Protein AF-X1HI13-F1 (afdb_monomer_lite)

pLDDT: mean 88.02, std 16.61, range [38.31, 98.94]

Radius of gyration: 28.03 Å; chains: 1; bounding box: 75×36×67 Å

Organism: NCBI:txid412755

Structure (mmCIF, N/CA/C/O backbone):
data_AF-X1HI13-F1
#
_entry.id   AF-X1HI13-F1
#
loop_
_atom_site.group_PDB
_atom_site.id
_atom_site.type_symbol
_atom_site.label_atom_id
_atom_site.label_alt_id
_atom_site.label_comp_id
_atom_site.label_asym_id
_atom_site.label_entity_id
_atom_site.label_seq_id
_atom_site.pdbx_PDB_ins_code
_atom_site.Cartn_x
_atom_site.Cartn_y
_atom_site.Cartn_z
_atom_site.occupancy
_atom_site.B_iso_or_equiv
_atom_site.auth_seq_id
_atom_site.auth_comp_id
_atom_site.auth_asym_id
_atom_site.auth_atom_id
_atom_site.pdbx_PDB_model_num
ATOM 1 N N . PRO A 1 1 ? -8.734 -4.765 -8.705 1.00 85.12 1 PRO A N 1
ATOM 2 C CA . PRO A 1 1 ? -9.465 -5.533 -7.658 1.00 85.12 1 PRO A CA 1
ATOM 3 C C . PRO A 1 1 ? -10.961 -5.682 -8.003 1.00 85.12 1 PRO A C 1
ATOM 5 O O . PRO A 1 1 ? -11.494 -4.803 -8.668 1.00 85.12 1 PRO A O 1
ATOM 8 N N . ALA A 1 2 ? -11.635 -6.763 -7.586 1.00 86.00 2 ALA A N 1
ATOM 9 C CA . ALA A 1 2 ? -13.081 -6.952 -7.816 1.00 86.00 2 ALA A CA 1
ATOM 10 C C . ALA A 1 2 ? -13.937 -6.340 -6.686 1.00 86.00 2 ALA A C 1
ATOM 12 O O . ALA A 1 2 ? -13.398 -6.038 -5.625 1.00 86.00 2 ALA A O 1
ATOM 13 N N . ASN A 1 3 ? -15.257 -6.212 -6.894 1.00 89.12 3 ASN A N 1
ATOM 14 C CA . ASN A 1 3 ? -16.278 -5.763 -5.921 1.00 89.12 3 ASN A CA 1
ATOM 15 C C . ASN A 1 3 ? -15.932 -4.457 -5.175 1.00 89.12 3 ASN A C 1
ATOM 17 O O . ASN A 1 3 ? -16.054 -4.399 -3.952 1.00 89.12 3 ASN A O 1
ATOM 21 N N . ILE A 1 4 ? -15.422 -3.454 -5.890 1.00 93.06 4 ILE A N 1
ATOM 22 C CA . ILE A 1 4 ? -15.113 -2.136 -5.320 1.00 93.06 4 ILE A CA 1
ATOM 23 C C . ILE A 1 4 ? -16.420 -1.480 -4.860 1.00 93.06 4 ILE A C 1
ATOM 25 O O . ILE A 1 4 ? -17.401 -1.478 -5.605 1.00 93.06 4 ILE A O 1
ATOM 29 N N . ALA A 1 5 ? -16.433 -0.965 -3.635 1.00 92.19 5 ALA A N 1
ATOM 30 C CA . ALA A 1 5 ? -17.549 -0.232 -3.058 1.00 92.19 5 ALA A CA 1
ATOM 31 C C . ALA A 1 5 ? -17.115 1.170 -2.616 1.00 92.19 5 ALA A C 1
ATOM 33 O O . ALA A 1 5 ? -15.944 1.416 -2.332 1.00 92.19 5 ALA A O 1
ATOM 34 N N . SER A 1 6 ? -18.085 2.083 -2.529 1.00 94.88 6 SER A N 1
ATOM 35 C CA . SER A 1 6 ? -17.865 3.430 -1.995 1.00 94.88 6 SER A CA 1
ATOM 36 C C . SER A 1 6 ? -17.261 3.356 -0.587 1.00 94.88 6 SER A C 1
ATOM 38 O O . SER A 1 6 ? -17.765 2.629 0.271 1.00 94.88 6 SER A O 1
ATOM 40 N N . GLY A 1 7 ? -16.184 4.102 -0.362 1.00 94.44 7 GLY A N 1
ATOM 41 C CA . GLY A 1 7 ? -15.399 4.111 0.867 1.00 94.44 7 GLY A CA 1
ATOM 42 C C . GLY A 1 7 ? -14.197 3.165 0.871 1.00 94.44 7 GLY A C 1
ATOM 43 O O . GLY A 1 7 ? -13.317 3.363 1.703 1.00 94.44 7 GLY A O 1
ATOM 44 N N . ASP A 1 8 ? -14.093 2.191 -0.039 1.00 95.56 8 ASP A N 1
ATOM 45 C CA . ASP A 1 8 ? -12.929 1.296 -0.106 1.00 95.56 8 ASP A CA 1
ATOM 46 C C . ASP A 1 8 ? -11.642 2.074 -0.433 1.00 95.56 8 ASP A C 1
ATOM 48 O O . ASP A 1 8 ? -11.644 2.994 -1.250 1.00 95.56 8 ASP A O 1
ATOM 52 N N . LEU A 1 9 ? -10.511 1.677 0.152 1.00 97.94 9 LEU A N 1
ATOM 53 C CA . LEU A 1 9 ? -9.202 2.198 -0.239 1.00 97.94 9 LEU A CA 1
ATOM 54 C C . LEU A 1 9 ? -8.670 1.375 -1.404 1.00 97.94 9 LEU A C 1
ATOM 56 O O . LEU A 1 9 ? -8.407 0.179 -1.268 1.00 97.94 9 LEU A O 1
ATOM 60 N N . LEU A 1 10 ? -8.456 2.022 -2.541 1.00 98.25 10 LEU A N 1
ATOM 61 C CA . LEU A 1 10 ? -7.715 1.463 -3.660 1.00 98.25 10 LEU A CA 1
ATOM 62 C C . LEU A 1 10 ? -6.271 1.931 -3.576 1.00 98.25 10 LEU A C 1
ATOM 64 O O . LEU A 1 10 ? -6.011 3.121 -3.417 1.00 98.25 10 LEU A O 1
ATOM 68 N N . LEU A 1 11 ? -5.339 0.996 -3.704 1.00 98.25 11 LEU A N 1
ATOM 69 C CA . LEU A 1 11 ? -3.907 1.266 -3.664 1.00 98.25 11 LEU A CA 1
ATOM 70 C C . LEU A 1 11 ? -3.251 0.583 -4.857 1.00 98.25 11 LEU A C 1
ATOM 72 O O . LEU A 1 11 ? -3.555 -0.576 -5.143 1.00 98.25 11 LEU A O 1
ATOM 76 N N . VAL A 1 12 ? -2.380 1.293 -5.564 1.00 98.62 12 VAL A N 1
ATOM 77 C CA . VAL A 1 12 ? -1.630 0.759 -6.703 1.00 98.62 12 VAL A CA 1
ATOM 78 C C . VAL A 1 12 ? -0.156 1.045 -6.502 1.00 98.62 12 VAL A C 1
ATOM 80 O O . VAL A 1 12 ? 0.232 2.181 -6.240 1.00 98.62 12 VAL A O 1
ATOM 83 N N . PHE A 1 13 ? 0.642 0.001 -6.668 1.00 98.75 13 PHE A N 1
ATOM 84 C CA . PHE A 1 13 ? 2.092 0.053 -6.753 1.00 98.75 13 PHE A CA 1
ATOM 85 C C . PHE A 1 13 ? 2.472 -0.148 -8.210 1.00 98.75 13 PHE A C 1
ATOM 87 O O . PHE A 1 13 ? 1.976 -1.083 -8.840 1.00 98.75 13 PHE A O 1
ATOM 94 N N . PHE A 1 14 ? 3.284 0.750 -8.758 1.00 98.69 14 PHE A N 1
ATOM 95 C CA . PHE A 1 14 ? 3.559 0.794 -10.189 1.00 98.69 14 PHE A CA 1
ATOM 96 C C . PHE A 1 14 ? 5.046 1.023 -10.429 1.00 98.69 14 PHE A C 1
ATOM 98 O O . PHE A 1 14 ? 5.610 2.000 -9.933 1.00 98.69 14 PHE A O 1
ATOM 105 N N . SER A 1 15 ? 5.650 0.125 -11.201 1.00 98.44 15 SER A N 1
ATOM 106 C CA . SER A 1 15 ? 7.037 0.192 -11.645 1.00 98.44 15 SER A CA 1
ATOM 107 C C . SER A 1 15 ? 7.101 0.428 -13.152 1.00 98.44 15 SER A C 1
ATOM 109 O O . SER A 1 15 ? 6.263 -0.075 -13.907 1.00 98.44 15 SER A O 1
ATOM 111 N N . SER A 1 16 ? 8.100 1.189 -13.585 1.00 97.94 16 SER A N 1
ATOM 112 C CA . SER A 1 16 ? 8.497 1.371 -14.978 1.00 97.94 16 SER A CA 1
ATOM 113 C C . SER A 1 16 ? 9.974 1.031 -15.106 1.00 97.94 16 SER A C 1
ATOM 115 O O . SER A 1 16 ? 10.774 1.526 -14.318 1.00 97.94 16 SER A O 1
ATOM 117 N N . ASP A 1 17 ? 10.315 0.232 -16.109 1.00 96.25 17 ASP A N 1
ATOM 118 C CA . ASP A 1 17 ? 11.695 0.002 -16.546 1.00 96.25 17 ASP A CA 1
ATOM 119 C C . ASP A 1 17 ? 12.251 1.337 -17.069 1.00 96.25 17 ASP A C 1
ATOM 121 O O . ASP A 1 17 ? 11.705 1.931 -17.985 1.00 96.25 17 ASP A O 1
ATOM 125 N N . GLY A 1 18 ? 13.228 1.917 -16.392 1.00 95.94 18 GLY A N 1
ATOM 126 C CA . GLY A 1 18 ? 13.779 3.233 -16.704 1.00 95.94 18 GLY A CA 1
ATOM 127 C C . GLY A 1 18 ? 13.115 4.443 -16.034 1.00 95.94 18 GLY A C 1
ATOM 128 O O . GLY A 1 18 ? 12.118 4.352 -15.319 1.00 95.94 18 GLY A O 1
ATOM 129 N N . ALA A 1 19 ? 13.707 5.621 -16.272 1.00 96.31 19 ALA A N 1
ATOM 130 C CA . ALA A 1 19 ? 13.356 6.898 -15.633 1.00 96.31 19 ALA A CA 1
ATOM 131 C C . ALA A 1 19 ? 12.121 7.576 -16.261 1.00 96.31 19 ALA A C 1
ATOM 133 O O . ALA A 1 19 ? 12.186 8.682 -16.809 1.00 96.31 19 ALA A O 1
ATOM 134 N N . SER A 1 20 ? 10.981 6.888 -16.210 1.00 96.06 20 SER A N 1
ATOM 135 C CA . SER A 1 20 ? 9.691 7.426 -16.647 1.00 96.06 20 SER A CA 1
ATOM 136 C C . SER A 1 20 ? 9.038 8.276 -15.559 1.00 96.06 20 SER A C 1
ATOM 138 O O . SER A 1 20 ? 8.977 7.871 -14.401 1.00 96.06 20 SER A O 1
ATOM 140 N N . THR A 1 21 ? 8.403 9.388 -15.941 1.00 97.69 21 THR A N 1
ATOM 141 C CA . THR A 1 21 ? 7.352 10.004 -15.118 1.00 97.69 21 THR A CA 1
ATOM 142 C C . THR A 1 21 ? 6.066 9.195 -15.266 1.00 97.69 21 THR A C 1
ATOM 144 O O . THR A 1 21 ? 5.561 9.063 -16.382 1.00 97.69 21 THR A O 1
ATOM 147 N N . ILE A 1 22 ? 5.518 8.683 -14.161 1.00 98.50 22 ILE A N 1
ATOM 148 C CA . ILE A 1 22 ? 4.271 7.911 -14.127 1.00 98.50 22 ILE A CA 1
ATOM 149 C C . ILE A 1 22 ? 3.132 8.852 -13.722 1.00 98.50 22 ILE A C 1
ATOM 151 O O . ILE A 1 22 ? 3.173 9.509 -12.688 1.00 98.50 22 ILE A O 1
ATOM 155 N N . THR A 1 23 ? 2.096 8.948 -14.552 1.00 98.44 23 THR A N 1
ATOM 156 C CA . THR A 1 23 ? 0.949 9.835 -14.314 1.00 98.44 23 THR A CA 1
ATOM 157 C C . THR A 1 23 ? -0.336 9.024 -14.228 1.00 98.44 23 THR A C 1
ATOM 159 O O . THR A 1 23 ? -0.741 8.368 -15.191 1.00 98.44 23 THR A O 1
ATOM 162 N N . PHE A 1 24 ? -0.976 9.080 -13.061 1.00 98.38 24 PHE A N 1
ATOM 163 C CA . PHE A 1 24 ? -2.285 8.483 -12.805 1.00 98.38 24 PHE A CA 1
ATOM 164 C C . PHE A 1 24 ? -3.419 9.443 -13.200 1.00 98.38 24 PHE A C 1
ATOM 166 O O . PHE A 1 24 ? -3.212 10.659 -13.233 1.00 98.38 24 PHE A O 1
ATOM 173 N N . PRO A 1 25 ? -4.621 8.921 -13.503 1.00 97.38 25 PRO A N 1
ATOM 174 C CA . PRO A 1 25 ? -5.759 9.757 -13.858 1.00 97.38 25 PRO A CA 1
ATOM 175 C C . PRO A 1 25 ? -6.274 10.550 -12.649 1.00 97.38 25 PRO A C 1
ATOM 177 O O . PRO A 1 25 ? -5.960 10.246 -11.496 1.00 97.38 25 PRO A O 1
ATOM 180 N N . GLU A 1 26 ? -7.112 11.552 -12.916 1.00 95.69 26 GLU A N 1
ATOM 181 C CA . GLU A 1 26 ? -7.757 12.361 -11.877 1.00 95.69 26 GLU A CA 1
ATOM 182 C C . GLU A 1 26 ? -8.486 11.492 -10.830 1.00 95.69 26 GLU A C 1
ATOM 184 O O . GLU A 1 26 ? -9.024 10.420 -11.127 1.00 95.69 26 GLU A O 1
ATOM 189 N N . GLY A 1 27 ? -8.473 11.953 -9.576 1.00 95.19 27 GLY A N 1
ATOM 190 C CA . GLY A 1 27 ? -9.036 11.239 -8.425 1.00 95.19 27 GLY A CA 1
ATOM 191 C C . GLY A 1 27 ? -8.061 10.287 -7.727 1.00 95.19 27 GLY A C 1
ATOM 192 O O . GLY A 1 27 ? -8.371 9.794 -6.646 1.00 95.19 27 GLY A O 1
ATOM 193 N N . TRP A 1 28 ? -6.876 10.051 -8.295 1.00 98.19 28 TRP A N 1
ATOM 194 C CA . TRP A 1 28 ? -5.783 9.353 -7.618 1.00 98.19 28 TRP A CA 1
ATOM 195 C C . TRP A 1 28 ? -4.811 10.343 -6.984 1.00 98.19 28 TRP A C 1
ATOM 197 O O . TRP A 1 28 ? -4.461 11.363 -7.573 1.00 98.19 28 TRP A O 1
ATOM 207 N N . THR A 1 29 ? -4.344 10.016 -5.784 1.00 98.69 29 THR A N 1
ATOM 208 C CA . THR A 1 29 ? -3.342 10.789 -5.048 1.00 98.69 29 THR A CA 1
ATOM 209 C C . THR A 1 29 ? -2.029 10.021 -5.014 1.00 98.69 29 THR A C 1
ATOM 211 O O . THR A 1 29 ? -1.994 8.859 -4.608 1.00 98.69 29 THR A O 1
ATOM 214 N N . GLN A 1 30 ? -0.945 10.670 -5.433 1.00 98.69 30 GLN A N 1
ATOM 215 C CA . GLN A 1 30 ? 0.404 10.114 -5.352 1.00 98.69 30 GLN A CA 1
ATOM 216 C C . GLN A 1 30 ? 0.894 10.107 -3.901 1.00 98.69 30 GLN A C 1
ATOM 218 O O . GLN A 1 30 ? 0.851 11.138 -3.231 1.00 98.69 30 GLN A O 1
ATOM 223 N N . LEU A 1 31 ? 1.391 8.960 -3.440 1.00 98.75 31 LEU A N 1
ATOM 224 C CA . LEU A 1 31 ? 2.116 8.841 -2.173 1.00 98.75 31 LEU A CA 1
ATOM 225 C C . LEU A 1 31 ? 3.596 9.151 -2.400 1.00 98.75 31 LEU A C 1
ATOM 227 O O . LEU A 1 31 ? 4.154 10.038 -1.764 1.00 98.75 31 LEU A O 1
ATOM 231 N N . PHE A 1 32 ? 4.215 8.460 -3.358 1.00 98.75 32 PHE A N 1
ATOM 232 C CA . PHE A 1 32 ? 5.572 8.738 -3.819 1.00 98.75 32 PHE A CA 1
ATOM 233 C C . PHE A 1 32 ? 5.767 8.272 -5.258 1.00 98.75 32 PHE A C 1
ATOM 235 O O . PHE A 1 32 ? 5.010 7.452 -5.774 1.00 98.75 32 PHE A O 1
ATOM 242 N N . GLN A 1 33 ? 6.829 8.787 -5.8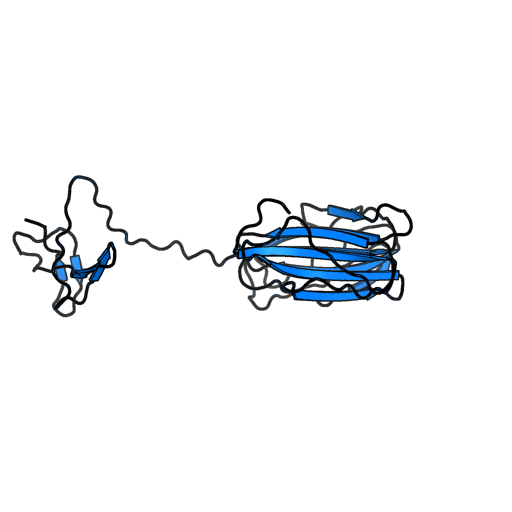63 1.00 98.62 33 GLN A N 1
ATOM 243 C CA . GLN A 1 33 ? 7.447 8.259 -7.067 1.00 98.62 33 GLN A CA 1
ATOM 244 C C . GLN A 1 33 ? 8.946 8.519 -6.934 1.00 98.62 33 GLN A C 1
ATOM 246 O O . GLN A 1 33 ? 9.352 9.616 -6.543 1.00 98.62 33 GLN A O 1
ATOM 251 N N . THR A 1 34 ? 9.772 7.517 -7.191 1.00 98.75 34 THR A N 1
ATOM 252 C CA . THR A 1 34 ? 11.222 7.609 -7.025 1.00 98.75 34 THR A CA 1
ATOM 253 C C . THR A 1 34 ? 11.912 6.839 -8.133 1.00 98.75 34 THR A C 1
ATOM 255 O O . THR A 1 34 ? 11.512 5.731 -8.479 1.00 98.75 34 THR A O 1
ATOM 258 N N . GLU A 1 35 ? 12.938 7.465 -8.691 1.00 98.56 35 GLU A N 1
ATOM 259 C CA . GLU A 1 35 ? 13.790 6.912 -9.735 1.00 98.56 35 GLU A CA 1
ATOM 260 C C . GLU A 1 35 ? 15.061 6.359 -9.085 1.00 98.56 35 GLU A C 1
ATOM 262 O O . GLU A 1 35 ? 15.657 7.009 -8.221 1.00 98.56 35 GLU A O 1
ATOM 267 N N . ASN A 1 36 ? 15.512 5.189 -9.527 1.00 98.38 36 ASN A N 1
ATOM 268 C CA . ASN A 1 36 ? 16.862 4.707 -9.271 1.00 98.38 36 ASN A CA 1
ATOM 269 C C . ASN A 1 36 ? 17.688 4.852 -10.553 1.00 98.38 36 ASN A C 1
ATOM 271 O O . ASN A 1 36 ? 17.748 3.961 -11.404 1.00 98.38 36 ASN A O 1
ATOM 275 N N . GLY A 1 37 ? 18.292 6.031 -10.708 1.00 97.19 37 GLY A N 1
ATOM 276 C CA . GLY A 1 37 ? 19.042 6.385 -11.908 1.00 97.19 37 GLY A CA 1
ATOM 277 C C . GLY A 1 37 ? 18.163 6.331 -13.157 1.00 97.19 37 GLY A C 1
ATOM 278 O O . GLY A 1 37 ? 17.080 6.899 -13.177 1.00 97.19 37 GLY A O 1
ATOM 279 N N . THR A 1 38 ? 18.644 5.654 -14.199 1.00 96.44 38 THR A N 1
ATOM 280 C CA . THR A 1 38 ? 17.911 5.454 -15.459 1.00 96.44 38 THR A CA 1
ATOM 281 C C . THR A 1 38 ? 17.372 4.034 -15.609 1.00 96.44 38 THR A C 1
ATOM 283 O O . THR A 1 38 ? 17.069 3.652 -16.731 1.00 96.44 38 THR A O 1
ATOM 286 N N . TYR A 1 39 ? 17.336 3.253 -14.525 1.00 96.88 39 TYR A N 1
ATOM 287 C CA . TYR A 1 39 ? 17.077 1.807 -14.558 1.00 96.88 39 TYR A CA 1
ATOM 288 C C . TYR A 1 39 ? 15.650 1.456 -14.159 1.00 96.88 39 TYR A C 1
ATOM 290 O O . TYR A 1 39 ? 15.033 0.601 -14.766 1.00 96.88 39 TYR A O 1
ATOM 298 N N . VAL A 1 40 ? 15.090 2.134 -13.156 1.00 97.94 40 VAL A N 1
ATOM 299 C CA . VAL A 1 40 ? 13.719 1.861 -12.713 1.00 97.94 40 VAL A CA 1
ATOM 300 C C . VAL A 1 40 ? 13.106 3.084 -12.039 1.00 97.94 40 VAL A C 1
ATOM 302 O O . VAL A 1 40 ? 13.769 3.771 -11.256 1.00 97.94 40 VAL A O 1
ATOM 305 N N . THR A 1 41 ? 11.826 3.330 -12.305 1.00 98.69 41 THR A N 1
ATOM 306 C CA . THR A 1 41 ? 10.973 4.222 -11.512 1.00 98.69 41 THR A CA 1
ATOM 307 C C . THR A 1 41 ? 9.926 3.396 -10.786 1.00 98.69 41 THR A C 1
ATOM 309 O O . THR A 1 41 ? 9.183 2.656 -11.423 1.00 98.69 41 THR A O 1
ATOM 312 N N . PHE A 1 42 ? 9.778 3.592 -9.477 1.00 98.81 42 PHE A N 1
ATOM 313 C CA . PHE A 1 42 ? 8.711 2.978 -8.688 1.00 98.81 42 PHE A CA 1
ATOM 314 C C . PHE A 1 42 ? 7.902 4.031 -7.937 1.00 98.81 42 PHE A C 1
ATOM 316 O O . PHE A 1 42 ? 8.439 5.038 -7.470 1.00 98.81 42 PHE A O 1
ATOM 323 N N . GLY A 1 43 ? 6.604 3.795 -7.787 1.00 98.75 43 GLY A N 1
ATOM 324 C CA . GLY A 1 43 ? 5.737 4.671 -7.016 1.00 98.75 43 GLY A CA 1
ATOM 325 C C . GLY A 1 43 ? 4.483 3.987 -6.499 1.00 98.75 43 GLY A C 1
ATOM 326 O O . GLY A 1 43 ? 4.155 2.854 -6.864 1.00 98.75 43 GLY A O 1
ATOM 327 N N . ALA A 1 44 ? 3.763 4.724 -5.658 1.00 98.81 44 ALA A N 1
ATOM 328 C CA . ALA A 1 44 ? 2.482 4.307 -5.115 1.00 98.81 44 ALA A CA 1
ATOM 329 C C . ALA A 1 44 ? 1.444 5.424 -5.213 1.00 98.81 44 ALA A C 1
ATOM 331 O O . ALA A 1 44 ? 1.730 6.592 -4.938 1.00 98.81 44 ALA A O 1
ATOM 332 N N . TRP A 1 45 ? 0.215 5.040 -5.547 1.00 98.81 45 TRP A N 1
ATOM 333 C CA . TRP A 1 45 ? -0.938 5.930 -5.641 1.00 98.81 45 TRP A CA 1
ATOM 334 C C . TRP A 1 45 ? -2.134 5.306 -4.943 1.00 98.81 45 TRP A C 1
ATOM 336 O O . TRP A 1 45 ? -2.333 4.092 -5.011 1.00 98.81 45 TRP A O 1
ATOM 346 N N . TYR A 1 46 ? -2.960 6.139 -4.317 1.00 98.75 46 TYR A N 1
ATOM 347 C CA . TYR A 1 46 ? -4.205 5.698 -3.704 1.00 98.75 46 TYR A CA 1
ATOM 348 C C . TYR A 1 46 ? -5.414 6.493 -4.190 1.00 98.75 46 TYR A C 1
ATOM 350 O O . TYR A 1 46 ? -5.298 7.638 -4.630 1.00 98.75 46 TYR A O 1
ATOM 358 N N . ARG A 1 47 ? -6.588 5.879 -4.067 1.00 97.88 47 ARG A N 1
ATOM 359 C CA . ARG A 1 47 ? -7.895 6.510 -4.247 1.00 97.88 47 ARG A CA 1
ATOM 360 C C . ARG A 1 47 ? -8.847 5.971 -3.189 1.00 97.88 47 ARG A C 1
ATOM 362 O O . ARG A 1 47 ? -8.869 4.770 -2.937 1.00 97.88 47 ARG A O 1
ATOM 369 N N . ILE A 1 48 ? -9.636 6.855 -2.590 1.00 97.62 48 ILE A N 1
ATOM 370 C CA . ILE A 1 48 ? -10.802 6.453 -1.800 1.00 97.62 48 ILE A CA 1
ATOM 371 C C . ILE A 1 48 ? -11.952 6.311 -2.786 1.00 97.62 48 ILE A C 1
ATOM 373 O O . ILE A 1 48 ? -12.281 7.274 -3.479 1.00 97.62 48 ILE A O 1
ATOM 377 N N . ALA A 1 49 ? -12.500 5.106 -2.885 1.00 95.62 49 ALA A N 1
ATOM 378 C CA . ALA A 1 49 ? -13.524 4.787 -3.856 1.00 95.62 49 ALA A CA 1
ATOM 379 C C . ALA A 1 49 ? -14.807 5.584 -3.586 1.00 95.62 49 ALA A C 1
ATOM 381 O O . ALA A 1 49 ? -15.250 5.683 -2.441 1.00 95.62 49 ALA A O 1
ATOM 382 N N . ASP A 1 50 ? -15.427 6.135 -4.622 1.00 93.44 50 ASP A N 1
ATOM 383 C CA . ASP A 1 50 ? -16.720 6.821 -4.528 1.00 93.44 50 ASP A CA 1
ATOM 384 C C . ASP A 1 50 ? -17.894 5.907 -4.913 1.00 93.44 50 ASP A C 1
ATOM 386 O O . ASP A 1 50 ? -19.038 6.198 -4.555 1.00 93.44 50 ASP A O 1
ATOM 390 N N . GLY A 1 51 ? -17.612 4.744 -5.508 1.00 89.00 51 GLY A N 1
ATOM 391 C CA . GLY A 1 51 ? -18.599 3.776 -5.977 1.00 89.00 51 GLY A CA 1
ATOM 392 C C . GLY A 1 51 ? -18.867 3.856 -7.481 1.00 89.00 51 GLY A C 1
ATOM 393 O O . GLY A 1 51 ? -19.675 3.073 -7.982 1.00 89.00 51 GLY A O 1
ATOM 394 N N . GLU A 1 52 ? -18.201 4.760 -8.202 1.00 87.75 52 GLU A N 1
ATOM 395 C CA . GLU A 1 52 ? -18.279 4.891 -9.661 1.00 87.75 52 GLU A CA 1
ATOM 396 C C . GLU A 1 52 ? -17.070 4.266 -10.378 1.00 87.75 52 GLU A C 1
ATOM 398 O O . GLU A 1 52 ? -16.965 4.325 -11.607 1.00 87.75 52 GLU A O 1
ATOM 403 N N . GLU A 1 53 ? -16.144 3.646 -9.642 1.00 91.56 53 GLU A N 1
ATOM 404 C CA . GLU A 1 53 ? -14.943 3.057 -10.223 1.00 91.56 53 GLU A CA 1
ATOM 405 C C . GLU A 1 53 ? -15.259 1.943 -11.230 1.00 91.56 53 GLU A C 1
ATOM 407 O O . GLU A 1 53 ? -15.971 0.973 -10.956 1.00 91.56 53 GLU A O 1
ATOM 412 N N . GLY A 1 54 ? -14.648 2.054 -12.410 1.00 87.06 54 GLY A N 1
ATOM 413 C CA . GLY A 1 54 ? -14.628 0.984 -13.399 1.00 87.06 54 GLY A CA 1
ATOM 414 C C . GLY A 1 54 ? -13.650 -0.141 -13.043 1.00 87.06 54 GLY A C 1
ATOM 415 O O . GLY A 1 54 ? -12.906 -0.092 -12.066 1.00 87.06 54 GLY A O 1
ATOM 416 N N . ALA A 1 55 ? -13.601 -1.161 -13.903 1.00 87.25 55 ALA A N 1
ATOM 417 C CA . ALA A 1 55 ? -12.672 -2.283 -13.746 1.00 87.25 55 ALA A CA 1
ATOM 418 C C . ALA A 1 55 ? -11.210 -1.932 -14.090 1.00 87.25 55 ALA A C 1
ATOM 420 O O . ALA A 1 55 ? -10.301 -2.680 -13.735 1.00 87.25 55 ALA A O 1
ATOM 421 N N . THR A 1 56 ? -10.985 -0.828 -14.806 1.00 92.75 56 THR A N 1
ATOM 422 C CA . THR A 1 56 ? -9.680 -0.439 -15.352 1.00 92.75 56 THR A CA 1
ATOM 423 C C . THR A 1 56 ? -9.461 1.063 -15.243 1.00 92.75 56 THR A C 1
ATOM 425 O O . THR A 1 56 ? -10.410 1.839 -15.347 1.00 92.75 56 THR A O 1
ATOM 428 N N . ILE A 1 57 ? -8.196 1.462 -15.134 1.00 95.38 57 ILE A N 1
ATOM 429 C CA . ILE A 1 57 ? -7.735 2.847 -15.261 1.00 95.38 57 ILE A CA 1
ATOM 430 C C . ILE A 1 57 ? -6.668 2.932 -16.354 1.00 95.38 57 ILE A C 1
ATOM 432 O O . ILE A 1 57 ? -6.042 1.926 -16.686 1.00 95.38 57 ILE A O 1
ATOM 436 N N . THR A 1 58 ? -6.436 4.135 -16.875 1.00 96.81 58 THR A N 1
ATOM 437 C CA . THR A 1 58 ? -5.314 4.411 -17.778 1.00 96.81 58 THR A CA 1
ATOM 438 C C . THR A 1 58 ? -4.239 5.169 -17.015 1.00 96.81 58 THR A C 1
ATOM 440 O O . THR A 1 58 ? -4.493 6.274 -16.545 1.00 96.81 58 THR A O 1
ATOM 443 N N . VAL A 1 59 ? -3.048 4.581 -16.921 1.00 98.19 59 VAL A N 1
ATOM 444 C CA . VAL A 1 59 ? -1.834 5.212 -16.387 1.00 98.19 59 VAL A CA 1
ATOM 445 C C . VAL A 1 59 ? -0.905 5.492 -17.563 1.00 98.19 59 VAL A C 1
ATOM 447 O O . VAL A 1 59 ? -0.757 4.642 -18.441 1.00 98.19 59 VAL A O 1
ATOM 450 N N . THR A 1 60 ? -0.303 6.678 -17.608 1.00 97.94 60 THR A N 1
ATOM 451 C CA . THR A 1 60 ? 0.593 7.084 -18.701 1.00 97.94 60 THR A CA 1
ATOM 452 C C . THR A 1 60 ? 2.019 7.267 -18.203 1.00 97.94 60 THR A C 1
ATOM 454 O O . THR A 1 60 ? 2.223 7.874 -17.153 1.00 97.94 60 THR A O 1
ATOM 457 N N . THR A 1 61 ? 2.997 6.812 -18.982 1.00 98.06 61 THR A N 1
ATOM 458 C CA . THR A 1 61 ? 4.428 7.066 -18.771 1.00 98.06 61 THR A CA 1
ATOM 459 C C . THR A 1 61 ? 4.945 8.107 -19.768 1.00 98.06 61 THR A C 1
ATOM 461 O O . THR A 1 61 ? 4.444 8.209 -20.890 1.00 98.06 61 THR A O 1
ATOM 464 N N . SER A 1 62 ? 5.940 8.908 -19.378 1.00 98.00 62 SER A N 1
ATOM 465 C CA . SER A 1 62 ? 6.548 9.917 -20.266 1.00 98.00 62 SER A CA 1
ATOM 466 C C . SER A 1 62 ? 7.427 9.327 -21.374 1.00 98.00 62 SER A C 1
ATOM 468 O O . SER A 1 62 ? 7.694 10.007 -22.366 1.00 98.00 62 SER A O 1
ATOM 470 N N . THR A 1 63 ? 7.887 8.086 -21.213 1.00 95.38 63 THR A N 1
ATOM 471 C CA . THR A 1 63 ? 8.680 7.337 -22.195 1.00 95.38 63 THR A CA 1
ATOM 472 C C . THR A 1 63 ? 8.058 5.963 -22.454 1.00 95.38 63 THR A C 1
ATOM 474 O O . THR A 1 63 ? 7.176 5.502 -21.722 1.00 95.38 63 THR A O 1
ATOM 477 N N . SER A 1 64 ? 8.460 5.341 -23.565 1.00 94.31 64 SER A N 1
ATOM 478 C CA . SER A 1 64 ? 7.960 4.032 -23.989 1.00 94.31 64 SER A CA 1
ATOM 479 C C . SER A 1 64 ? 8.763 2.928 -23.316 1.00 94.31 64 SER A C 1
ATOM 481 O O . SER A 1 64 ? 9.744 2.464 -23.888 1.00 94.31 64 SER A O 1
ATOM 483 N N . GLU A 1 65 ? 8.302 2.500 -22.150 1.00 95.06 65 GLU A N 1
ATOM 484 C CA . GLU A 1 65 ? 8.978 1.513 -21.313 1.00 95.06 65 GLU A CA 1
ATOM 485 C C . GLU A 1 65 ? 8.045 0.372 -20.902 1.00 95.06 65 GLU A C 1
ATOM 487 O O . GLU A 1 65 ? 6.817 0.464 -21.030 1.00 95.06 65 GLU A O 1
ATOM 492 N N . MET A 1 66 ? 8.625 -0.722 -20.404 1.00 96.00 66 MET A N 1
ATOM 493 C CA . MET A 1 66 ? 7.845 -1.790 -19.781 1.00 96.00 66 MET A CA 1
ATOM 494 C C . MET A 1 66 ? 7.393 -1.386 -18.383 1.00 96.00 66 MET A C 1
ATOM 496 O O . MET A 1 66 ? 8.033 -0.585 -17.709 1.00 96.00 66 MET A O 1
ATOM 500 N N . THR A 1 67 ? 6.267 -1.947 -17.944 1.00 97.19 67 THR A N 1
ATOM 501 C CA . THR A 1 67 ? 5.702 -1.645 -16.629 1.00 97.19 67 THR A CA 1
ATOM 502 C C . THR A 1 67 ? 5.223 -2.908 -15.934 1.00 97.19 67 THR A C 1
ATOM 504 O O . THR A 1 67 ? 4.795 -3.871 -16.579 1.00 97.19 67 THR A O 1
ATOM 507 N N . ALA A 1 68 ? 5.264 -2.875 -14.610 1.00 97.88 68 ALA A N 1
ATOM 508 C CA . ALA A 1 68 ? 4.706 -3.883 -13.724 1.00 97.88 68 ALA A CA 1
ATOM 509 C C . ALA A 1 68 ? 3.896 -3.186 -12.634 1.00 97.88 68 ALA A C 1
ATOM 511 O O . ALA A 1 68 ? 4.183 -2.047 -12.261 1.00 97.88 68 ALA A O 1
ATOM 512 N N . HIS A 1 69 ? 2.841 -3.834 -12.149 1.00 97.44 69 HIS A N 1
ATOM 513 C CA . HIS A 1 69 ? 1.972 -3.223 -11.154 1.00 97.44 69 HIS A CA 1
ATOM 514 C C . HIS A 1 69 ? 1.196 -4.247 -10.333 1.00 97.44 69 HIS A C 1
ATOM 516 O O . HIS A 1 69 ? 0.761 -5.282 -10.835 1.00 97.44 69 HIS A O 1
ATOM 522 N N . THR A 1 70 ? 0.923 -3.871 -9.089 1.00 97.50 70 THR A N 1
ATOM 523 C CA . THR A 1 70 ? 0.047 -4.599 -8.170 1.00 97.50 70 THR A CA 1
ATOM 524 C C . THR A 1 70 ? -1.013 -3.638 -7.647 1.00 97.50 70 THR A C 1
ATOM 526 O O . THR A 1 70 ? -0.720 -2.484 -7.336 1.00 97.50 70 THR A O 1
ATOM 529 N N . SER A 1 71 ? -2.262 -4.099 -7.535 1.00 96.88 71 SER A N 1
ATOM 530 C CA . SER A 1 71 ? -3.361 -3.293 -6.991 1.00 96.88 71 SER A CA 1
ATOM 531 C C . SER A 1 71 ? -4.054 -3.992 -5.827 1.00 96.88 71 SER A C 1
ATOM 533 O O . SER A 1 71 ? -4.375 -5.180 -5.907 1.00 96.88 71 SER A O 1
ATOM 535 N N . TYR A 1 72 ? -4.349 -3.233 -4.777 1.00 97.38 72 TYR A N 1
ATOM 536 C CA . TYR A 1 72 ? -5.090 -3.672 -3.604 1.00 97.38 72 TYR A CA 1
ATOM 537 C C . TYR A 1 72 ? -6.406 -2.918 -3.471 1.00 97.38 72 TYR A C 1
ATOM 539 O O . TYR A 1 72 ? -6.541 -1.765 -3.877 1.00 97.38 72 TYR A O 1
ATOM 547 N N . ARG A 1 73 ? -7.379 -3.603 -2.872 1.00 97.00 73 ARG A N 1
ATOM 548 C CA . ARG A 1 73 ? -8.592 -3.003 -2.322 1.00 97.00 73 ARG A CA 1
ATOM 549 C C . ARG A 1 73 ? -8.619 -3.333 -0.840 1.00 97.00 73 ARG A C 1
ATOM 551 O O . ARG A 1 73 ? -8.685 -4.511 -0.485 1.00 97.00 73 ARG A O 1
ATOM 558 N N . ILE A 1 74 ? -8.560 -2.305 -0.013 1.00 97.06 74 ILE A N 1
ATOM 559 C CA . ILE A 1 74 ? -8.470 -2.391 1.439 1.00 97.06 74 ILE A CA 1
ATOM 560 C C . ILE A 1 74 ? -9.770 -1.854 2.039 1.00 97.06 74 ILE A C 1
ATOM 562 O O . ILE A 1 74 ? -10.286 -0.817 1.628 1.00 97.06 74 ILE A O 1
ATOM 566 N N . ILE A 1 75 ? -10.294 -2.594 3.011 1.00 95.19 75 ILE A N 1
ATOM 567 C CA . ILE A 1 75 ? -11.508 -2.278 3.770 1.00 95.19 75 ILE A CA 1
ATOM 568 C C . ILE A 1 75 ? -11.165 -2.236 5.258 1.00 95.19 75 ILE A C 1
ATOM 570 O O . ILE A 1 75 ? -10.129 -2.769 5.653 1.00 95.19 75 ILE A O 1
ATOM 574 N N . GLY A 1 76 ? -12.031 -1.641 6.082 1.00 92.56 76 GLY A N 1
ATOM 575 C CA . GLY A 1 76 ? -11.784 -1.546 7.525 1.00 92.56 76 GLY A CA 1
ATOM 576 C C . GLY A 1 76 ? -10.552 -0.700 7.853 1.00 92.56 76 GLY A C 1
ATOM 577 O O . GLY A 1 76 ? -9.777 -1.050 8.740 1.00 92.56 76 GLY A O 1
ATOM 578 N N . TYR A 1 77 ? -10.361 0.398 7.119 1.00 95.62 77 TYR A N 1
ATOM 579 C CA . TYR A 1 77 ? -9.290 1.372 7.331 1.00 95.62 77 TYR A CA 1
ATOM 580 C C . TYR A 1 77 ? -9.871 2.737 7.720 1.00 95.62 77 TYR A C 1
ATOM 582 O O . TYR A 1 77 ? -11.072 2.982 7.599 1.00 95.62 77 TYR A O 1
ATOM 590 N N . SER A 1 78 ? -9.012 3.650 8.168 1.00 94.94 78 SER A N 1
ATOM 591 C CA . SER A 1 78 ? -9.363 5.059 8.340 1.00 94.94 78 SER A CA 1
ATOM 592 C C . SER A 1 78 ? -8.265 5.984 7.822 1.00 94.94 78 SER A C 1
ATOM 594 O O . SER A 1 78 ? -7.106 5.595 7.697 1.00 94.94 78 SER A O 1
ATOM 596 N N . GLY A 1 79 ? -8.630 7.233 7.527 1.00 94.38 79 GLY A N 1
ATOM 597 C CA . GLY A 1 79 ? -7.680 8.238 7.054 1.00 94.38 79 GLY A CA 1
ATOM 598 C C . GLY A 1 79 ? -7.062 7.894 5.697 1.00 94.38 79 GLY A C 1
ATOM 599 O O . GLY A 1 79 ? -7.706 7.294 4.840 1.00 94.38 79 GLY A O 1
ATOM 600 N N . THR A 1 80 ? -5.818 8.317 5.499 1.00 96.56 80 THR A N 1
ATOM 601 C CA . THR A 1 80 ? -5.041 8.086 4.275 1.00 96.56 80 THR A CA 1
ATOM 602 C C . THR A 1 80 ? -3.779 7.294 4.607 1.00 96.56 80 THR A C 1
ATOM 604 O O . THR A 1 80 ? -3.276 7.431 5.724 1.00 96.56 80 THR A O 1
ATOM 607 N N . PRO A 1 81 ? -3.232 6.502 3.668 1.00 98.44 81 PRO A N 1
ATOM 608 C CA . PRO A 1 81 ? -1.967 5.813 3.893 1.00 98.44 81 PRO A CA 1
ATOM 609 C C . PRO A 1 81 ? -0.829 6.788 4.210 1.00 98.44 81 PRO A C 1
ATOM 611 O O . PRO A 1 81 ? -0.743 7.862 3.613 1.00 98.44 81 PRO A O 1
ATOM 614 N N . GLU A 1 82 ? 0.066 6.383 5.105 1.00 98.81 82 GLU A N 1
ATOM 615 C CA . GLU A 1 82 ? 1.351 7.046 5.335 1.00 98.81 82 GLU A CA 1
ATOM 616 C C . GLU A 1 82 ? 2.484 6.176 4.790 1.00 98.81 82 GLU A C 1
ATOM 618 O O . GLU A 1 82 ? 2.363 4.952 4.735 1.00 98.81 82 GLU A O 1
ATOM 623 N N . ILE A 1 83 ? 3.576 6.806 4.362 1.00 98.81 83 ILE A N 1
ATOM 624 C CA . ILE A 1 83 ? 4.721 6.132 3.745 1.00 98.81 83 ILE A CA 1
ATOM 625 C C . ILE A 1 83 ? 6.040 6.591 4.364 1.00 98.81 83 ILE A C 1
ATOM 627 O O . ILE A 1 83 ? 6.125 7.690 4.917 1.00 98.81 83 ILE A O 1
ATOM 631 N N . GLY A 1 84 ? 7.078 5.768 4.234 1.00 98.50 84 GLY A N 1
ATOM 632 C CA . GLY A 1 84 ? 8.452 6.168 4.522 1.00 98.50 84 GLY A CA 1
ATOM 633 C C . GLY A 1 84 ? 9.087 6.982 3.388 1.00 98.50 84 GLY A C 1
ATOM 634 O O . GLY A 1 84 ? 8.526 7.157 2.301 1.00 98.50 84 GLY A O 1
ATOM 635 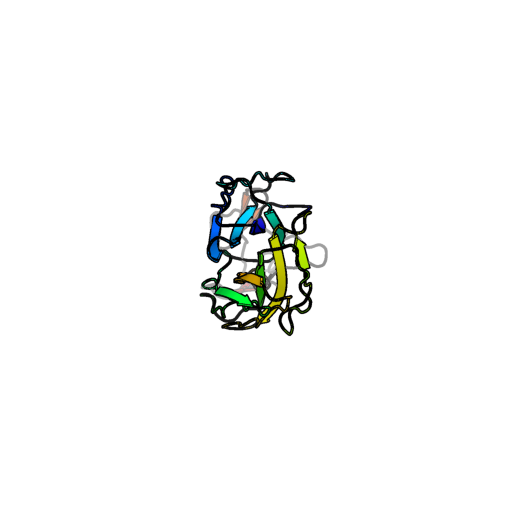N N . THR A 1 85 ? 10.309 7.456 3.625 1.00 98.50 85 THR A N 1
ATOM 636 C CA . THR A 1 85 ? 11.159 8.006 2.559 1.00 98.50 85 THR A CA 1
ATOM 637 C C . THR A 1 85 ? 11.742 6.852 1.756 1.00 98.50 85 THR A C 1
ATOM 639 O O . THR A 1 85 ? 12.513 6.073 2.310 1.00 98.50 85 THR A O 1
ATOM 642 N N . ALA A 1 86 ? 11.387 6.754 0.472 1.00 98.69 86 ALA A N 1
ATOM 643 C CA . ALA A 1 86 ? 11.812 5.650 -0.384 1.00 98.69 86 ALA A CA 1
ATOM 644 C C . ALA A 1 86 ? 13.339 5.457 -0.378 1.00 98.69 86 ALA A C 1
ATOM 646 O O . ALA A 1 86 ? 14.106 6.425 -0.396 1.00 98.69 86 ALA A O 1
ATOM 647 N N . THR A 1 87 ? 13.765 4.199 -0.369 1.00 98.75 87 THR A N 1
ATOM 648 C CA . THR A 1 87 ? 15.168 3.777 -0.432 1.00 98.75 87 THR A CA 1
ATOM 649 C C . THR A 1 87 ? 15.476 3.214 -1.815 1.00 98.75 87 THR A C 1
ATOM 651 O O . THR A 1 87 ? 14.581 2.757 -2.521 1.00 98.75 87 THR A O 1
ATOM 654 N N . THR A 1 88 ? 16.746 3.256 -2.220 1.00 98.75 88 THR A N 1
ATOM 655 C CA . THR A 1 88 ? 17.210 2.745 -3.519 1.00 98.75 88 THR A CA 1
ATOM 656 C C . THR A 1 88 ? 18.507 1.964 -3.359 1.00 98.75 88 THR A C 1
ATOM 658 O O . THR A 1 88 ? 19.342 2.341 -2.531 1.00 98.75 88 THR A O 1
ATOM 661 N N . GLY A 1 89 ? 18.747 0.963 -4.203 1.00 98.31 89 GLY A N 1
ATOM 662 C CA . GLY A 1 89 ? 20.008 0.220 -4.194 1.00 98.31 89 GLY A CA 1
ATOM 663 C C . GLY A 1 89 ? 20.315 -0.508 -5.496 1.00 98.31 89 GLY A C 1
ATOM 664 O O . GLY A 1 89 ? 19.521 -0.501 -6.428 1.00 98.31 89 GLY A O 1
ATOM 665 N N . ILE A 1 90 ? 21.520 -1.083 -5.559 1.00 97.75 90 ILE A N 1
ATOM 666 C CA . ILE A 1 90 ? 22.012 -1.903 -6.678 1.00 97.75 90 ILE A CA 1
ATOM 667 C C . ILE A 1 90 ? 22.602 -3.187 -6.090 1.00 97.75 90 ILE A C 1
ATOM 669 O O . ILE A 1 90 ? 23.816 -3.312 -5.908 1.00 97.75 90 ILE A O 1
ATOM 673 N N . ASN A 1 91 ? 21.727 -4.079 -5.638 1.00 97.75 91 ASN A N 1
ATOM 674 C CA . ASN A 1 91 ? 22.064 -5.325 -4.948 1.00 97.75 91 ASN A CA 1
ATOM 675 C C . ASN A 1 91 ? 20.810 -6.215 -4.837 1.00 97.75 91 ASN A C 1
ATOM 677 O O . ASN A 1 91 ? 19.742 -5.837 -5.294 1.00 97.75 91 ASN A O 1
ATOM 681 N N . GLY A 1 92 ? 20.940 -7.397 -4.229 1.00 97.19 92 GLY A N 1
ATOM 682 C CA . GLY A 1 92 ? 19.826 -8.342 -4.067 1.00 97.19 92 GLY A CA 1
ATOM 683 C C . GLY A 1 92 ? 19.006 -8.175 -2.784 1.00 97.19 92 GLY A C 1
ATOM 684 O O . GLY A 1 92 ? 18.243 -9.071 -2.450 1.00 97.19 92 GLY A O 1
ATOM 685 N N . PHE A 1 93 ? 19.204 -7.095 -2.024 1.00 97.69 93 PHE A N 1
ATOM 686 C CA . PHE A 1 93 ? 18.598 -6.874 -0.707 1.00 97.69 93 PHE A CA 1
ATOM 687 C C . PHE A 1 93 ? 17.830 -5.552 -0.712 1.00 97.69 93 PHE A C 1
ATOM 689 O O . PHE A 1 93 ? 18.337 -4.523 -0.265 1.00 97.69 93 PHE A O 1
ATOM 696 N N . SER A 1 94 ? 16.623 -5.582 -1.273 1.00 97.88 94 SER A N 1
ATOM 697 C CA . SER A 1 94 ? 15.750 -4.411 -1.344 1.00 97.88 94 SER A CA 1
ATOM 698 C C . SER A 1 94 ? 15.136 -4.151 0.022 1.00 97.88 94 SER A C 1
ATOM 700 O O . SER A 1 94 ? 14.347 -4.962 0.503 1.00 97.88 94 SER A O 1
ATOM 702 N N . ASP A 1 95 ? 15.559 -3.065 0.673 1.00 98.31 95 ASP A N 1
ATOM 703 C CA . ASP A 1 95 ? 15.287 -2.787 2.087 1.00 98.31 95 ASP A CA 1
ATOM 704 C C . ASP A 1 95 ? 14.340 -1.588 2.254 1.00 98.31 95 ASP A C 1
ATOM 706 O O . ASP A 1 95 ? 14.784 -0.433 2.166 1.00 98.31 95 ASP A O 1
ATOM 710 N N . PRO A 1 96 ? 13.027 -1.825 2.451 1.00 98.75 96 PRO A N 1
ATOM 711 C CA . PRO A 1 96 ? 12.075 -0.790 2.819 1.00 98.75 96 PRO A CA 1
ATOM 712 C C . PRO A 1 96 ? 12.523 0.012 4.053 1.00 98.75 96 PRO A C 1
ATOM 714 O O . PRO A 1 96 ? 13.015 -0.560 5.021 1.00 98.75 96 PRO A O 1
ATOM 717 N N . PRO A 1 97 ? 12.313 1.339 4.075 1.00 98.75 97 PRO A N 1
ATOM 718 C CA . PRO A 1 97 ? 12.647 2.178 5.217 1.00 98.75 97 PRO A CA 1
ATOM 719 C C . PRO A 1 97 ? 11.753 1.866 6.423 1.00 98.75 97 PRO A C 1
ATOM 721 O O . PRO A 1 97 ? 10.564 1.580 6.271 1.00 98.75 97 PRO A O 1
ATOM 724 N N . SER A 1 98 ? 12.262 2.063 7.638 1.00 98.62 98 SER A N 1
ATOM 725 C CA . SER A 1 98 ? 11.389 2.117 8.813 1.00 98.62 98 SER A CA 1
ATOM 726 C C . SER A 1 98 ? 10.399 3.288 8.724 1.00 98.62 98 SER A C 1
ATOM 728 O O . SER A 1 98 ? 10.734 4.370 8.232 1.00 98.62 98 SER A O 1
ATOM 730 N N . LEU A 1 99 ? 9.180 3.083 9.225 1.00 98.81 99 LEU A N 1
ATOM 731 C CA . LEU A 1 99 ? 8.111 4.077 9.242 1.00 98.81 99 LEU A CA 1
ATOM 732 C C . LEU A 1 99 ? 7.488 4.183 10.637 1.00 98.81 99 LEU A C 1
ATOM 734 O O . LEU A 1 99 ? 7.062 3.185 11.216 1.00 98.81 99 LEU A O 1
ATOM 738 N N . THR A 1 100 ? 7.385 5.416 11.137 1.00 98.62 100 THR A N 1
ATOM 739 C CA . THR A 1 100 ? 6.656 5.795 12.357 1.00 98.62 100 THR A CA 1
ATOM 740 C C . THR A 1 100 ? 5.429 6.632 11.970 1.00 98.62 100 THR A C 1
ATOM 742 O O . THR A 1 100 ? 5.581 7.831 11.725 1.00 98.62 100 THR A O 1
ATOM 745 N N . PRO A 1 101 ? 4.225 6.040 11.893 1.00 97.94 101 PRO A N 1
ATOM 746 C CA . PRO A 1 101 ? 3.020 6.759 11.511 1.00 97.94 101 PRO A CA 1
ATOM 747 C C . PRO A 1 101 ? 2.610 7.819 12.534 1.00 97.94 101 PRO A C 1
ATOM 749 O O . PRO A 1 101 ? 2.809 7.657 13.743 1.00 97.94 101 PRO A O 1
ATOM 752 N N . THR A 1 102 ? 1.959 8.886 12.073 1.00 97.94 102 THR A N 1
ATOM 753 C CA . THR A 1 102 ? 1.582 10.023 12.931 1.00 97.94 102 THR A CA 1
ATOM 754 C C . THR A 1 102 ? 0.554 9.671 14.011 1.00 97.94 102 THR A C 1
ATOM 756 O O . THR A 1 102 ? 0.457 10.369 15.023 1.00 97.94 102 THR A O 1
ATOM 759 N N . TRP A 1 103 ? -0.197 8.579 13.835 1.00 95.69 103 TRP A N 1
ATOM 760 C CA . TRP A 1 103 ? -1.215 8.110 14.781 1.00 95.69 103 TRP A CA 1
ATOM 761 C C . TRP A 1 103 ? -0.675 7.238 15.925 1.00 95.69 103 TRP A C 1
ATOM 763 O O . TRP A 1 103 ? -1.445 6.867 16.813 1.00 95.69 103 TRP A O 1
ATOM 773 N N . GLY A 1 104 ? 0.623 6.922 15.945 1.00 96.00 104 GLY A N 1
ATOM 774 C CA . GLY A 1 104 ? 1.223 6.073 16.975 1.00 96.00 104 GLY A CA 1
ATOM 775 C C . GLY A 1 104 ? 0.772 4.607 16.901 1.00 96.00 104 GLY A C 1
ATOM 776 O O . GLY A 1 104 ? 0.446 4.097 15.834 1.00 96.00 104 GLY A O 1
ATOM 777 N N . ALA A 1 105 ? 0.782 3.907 18.042 1.00 95.44 105 ALA A N 1
ATOM 778 C CA . ALA A 1 105 ? 0.499 2.471 18.091 1.00 95.44 105 ALA A CA 1
ATOM 779 C C . ALA A 1 105 ? -0.988 2.140 17.915 1.00 95.44 105 ALA A C 1
ATOM 781 O O . ALA A 1 105 ? -1.808 2.432 18.785 1.00 95.44 105 ALA A O 1
ATOM 782 N N . LEU A 1 106 ? -1.294 1.451 16.819 1.00 95.75 106 LEU A N 1
ATOM 783 C CA . LEU A 1 106 ? -2.565 0.791 16.516 1.00 95.75 106 LEU A CA 1
ATOM 784 C C . LEU A 1 106 ? -2.274 -0.513 15.771 1.00 95.75 106 LEU A C 1
ATOM 786 O O . LEU A 1 106 ? -1.167 -0.663 15.253 1.00 95.75 106 LEU A O 1
ATOM 790 N N . ASP A 1 107 ? -3.265 -1.402 15.661 1.00 95.69 107 ASP A N 1
ATOM 791 C CA . ASP A 1 107 ? -3.216 -2.626 14.842 1.00 95.69 107 ASP A CA 1
ATOM 792 C C . ASP A 1 107 ? -3.164 -2.266 13.345 1.00 95.69 107 ASP A C 1
ATOM 794 O O . ASP A 1 107 ? -4.145 -2.350 12.611 1.00 95.69 107 ASP A O 1
ATOM 798 N N . THR A 1 108 ? -2.013 -1.761 12.915 1.00 97.81 108 THR A N 1
ATOM 799 C CA . THR A 1 108 ? -1.796 -1.156 11.603 1.00 97.81 108 THR A CA 1
ATOM 800 C C . THR A 1 108 ? -1.562 -2.252 10.576 1.00 97.81 108 THR A C 1
ATOM 802 O O . THR A 1 108 ? -0.848 -3.219 10.850 1.00 97.81 108 THR A O 1
ATOM 805 N N . LEU A 1 109 ? -2.146 -2.090 9.385 1.00 98.56 109 LEU A N 1
ATOM 806 C CA . LEU A 1 109 ? -1.752 -2.873 8.221 1.00 98.56 109 LEU A CA 1
ATOM 807 C C . LEU A 1 109 ? -0.501 -2.229 7.618 1.00 98.56 109 LEU A C 1
ATOM 809 O O . LEU A 1 109 ? -0.553 -1.122 7.082 1.00 98.56 109 LEU A O 1
ATOM 813 N N . TRP A 1 110 ? 0.611 -2.940 7.715 1.00 98.75 110 TRP A N 1
ATOM 814 C CA . TRP A 1 110 ? 1.897 -2.591 7.135 1.00 98.75 110 TRP A CA 1
ATOM 815 C C . TRP A 1 110 ? 2.072 -3.322 5.814 1.00 98.75 110 TRP A C 1
ATOM 817 O O . TRP A 1 110 ? 1.848 -4.532 5.733 1.00 98.75 110 TRP A O 1
ATOM 827 N N . LEU A 1 111 ? 2.489 -2.596 4.784 1.00 98.88 111 LEU A N 1
ATOM 828 C CA . LEU A 1 111 ? 2.911 -3.161 3.513 1.00 98.88 111 LEU A CA 1
ATOM 829 C C . LEU A 1 111 ? 4.385 -2.836 3.314 1.00 98.88 111 LEU A C 1
ATOM 831 O O . LEU A 1 111 ? 4.764 -1.666 3.251 1.00 98.88 111 LEU A O 1
ATOM 835 N N . ALA A 1 112 ? 5.195 -3.877 3.194 1.00 98.88 112 ALA A N 1
ATOM 836 C CA . ALA A 1 112 ? 6.515 -3.763 2.607 1.00 98.88 112 ALA A CA 1
ATOM 837 C C . ALA A 1 112 ? 6.330 -3.812 1.093 1.00 98.88 112 ALA A C 1
ATOM 839 O O . ALA A 1 112 ? 5.588 -4.672 0.602 1.00 98.88 112 ALA A O 1
ATOM 840 N N . ILE A 1 113 ? 6.968 -2.900 0.364 1.00 98.88 113 ILE A N 1
ATOM 841 C CA . ILE A 1 113 ? 6.861 -2.841 -1.092 1.00 98.88 113 ILE A CA 1
ATOM 842 C C . ILE A 1 113 ? 8.200 -2.518 -1.734 1.00 98.88 113 ILE A C 1
ATOM 844 O O . ILE A 1 113 ? 8.997 -1.753 -1.188 1.00 98.88 113 ILE A O 1
ATOM 848 N N . GLU A 1 114 ? 8.409 -3.049 -2.929 1.00 98.81 114 GLU A N 1
ATOM 849 C CA . GLU A 1 114 ? 9.547 -2.703 -3.762 1.00 98.81 114 GLU A CA 1
ATOM 850 C C . GLU A 1 114 ? 9.210 -2.806 -5.250 1.00 98.81 114 GLU A C 1
ATOM 852 O O . GLU A 1 114 ? 8.291 -3.527 -5.644 1.00 98.81 114 GLU A O 1
ATOM 857 N N . GLY A 1 115 ? 9.925 -2.036 -6.061 1.00 98.56 115 GLY A N 1
ATOM 858 C CA . GLY A 1 115 ? 9.950 -2.172 -7.506 1.00 98.56 115 GLY A CA 1
ATOM 859 C C . GLY A 1 115 ? 11.391 -2.256 -7.986 1.00 98.56 115 GLY A C 1
ATOM 860 O O . GLY A 1 115 ? 12.242 -1.497 -7.516 1.00 98.56 115 GLY A O 1
ATOM 861 N N . HIS A 1 116 ? 11.647 -3.150 -8.932 1.00 98.25 116 HIS A N 1
ATOM 862 C CA . HIS A 1 116 ? 12.988 -3.461 -9.417 1.00 98.25 116 HIS A CA 1
ATOM 863 C C . HIS A 1 116 ? 13.082 -3.424 -10.937 1.00 98.25 116 HIS A C 1
ATOM 865 O O . HIS A 1 116 ? 12.080 -3.598 -11.637 1.00 98.25 116 HIS A O 1
ATOM 871 N N . ASP A 1 117 ? 14.294 -3.168 -11.419 1.00 96.94 117 ASP A N 1
ATOM 872 C CA . ASP A 1 117 ? 14.685 -3.368 -12.807 1.00 96.94 117 ASP A CA 1
ATOM 873 C C . ASP A 1 117 ? 14.785 -4.870 -13.108 1.00 96.94 117 ASP A C 1
ATOM 875 O O . ASP A 1 117 ? 15.017 -5.702 -12.225 1.00 96.94 117 ASP A O 1
ATOM 879 N N . TYR A 1 118 ? 14.599 -5.194 -14.379 1.00 95.38 118 TYR A N 1
ATOM 880 C CA . TYR A 1 118 ? 14.550 -6.522 -14.955 1.00 95.38 118 TYR A CA 1
ATOM 881 C C . TYR A 1 118 ? 13.341 -7.360 -14.509 1.00 95.38 118 TYR A C 1
ATOM 883 O O . TYR A 1 118 ? 12.653 -7.105 -13.521 1.00 95.38 118 TYR A O 1
ATOM 891 N N . HIS A 1 119 ? 13.039 -8.407 -15.273 1.00 92.50 119 HIS A N 1
ATOM 892 C CA . HIS A 1 119 ? 12.090 -9.432 -14.844 1.00 92.50 119 HIS A CA 1
ATOM 893 C C . HIS A 1 119 ? 12.795 -10.355 -13.851 1.00 92.50 119 HIS A C 1
ATOM 895 O O . HIS A 1 119 ? 13.490 -11.293 -14.262 1.00 92.50 119 HIS A O 1
ATOM 901 N N . GLN A 1 120 ? 12.598 -10.112 -12.556 1.00 91.25 120 GLN A N 1
ATOM 902 C CA . GLN A 1 120 ? 13.164 -10.946 -11.502 1.00 91.25 120 GLN A CA 1
ATOM 903 C C . GLN A 1 120 ? 12.102 -11.542 -10.577 1.00 91.25 120 GLN A C 1
ATOM 905 O O . GLN A 1 120 ? 11.068 -10.946 -10.278 1.00 91.25 120 GLN A O 1
ATOM 910 N N . ASP A 1 121 ? 12.390 -12.753 -10.099 1.00 92.75 121 ASP A N 1
ATOM 911 C CA . ASP A 1 121 ? 11.654 -13.349 -8.993 1.00 92.75 121 ASP A CA 1
ATOM 912 C C . ASP A 1 121 ? 12.193 -12.807 -7.664 1.00 92.75 121 ASP A C 1
ATOM 914 O O . ASP A 1 121 ? 13.406 -12.761 -7.431 1.00 92.75 121 ASP A O 1
ATOM 918 N N . VAL A 1 122 ? 11.274 -12.485 -6.756 1.00 96.06 122 VAL A N 1
ATOM 919 C CA . VAL A 1 122 ? 11.593 -12.266 -5.344 1.00 96.06 122 VAL A CA 1
ATOM 920 C C . VAL A 1 122 ? 11.585 -13.615 -4.637 1.00 96.06 122 VAL A C 1
ATOM 922 O O . VAL A 1 122 ? 10.584 -14.331 -4.636 1.00 96.06 122 VAL A O 1
ATOM 925 N N . LEU A 1 123 ? 12.734 -13.967 -4.066 1.00 95.56 123 LEU A N 1
ATOM 926 C CA . LEU A 1 123 ? 13.022 -15.281 -3.501 1.00 95.56 123 LEU A CA 1
ATOM 927 C C . LEU A 1 123 ? 12.620 -15.374 -2.029 1.00 95.56 123 LEU A C 1
ATOM 929 O O . LEU A 1 123 ? 12.100 -16.406 -1.615 1.00 95.56 123 LEU A O 1
ATOM 933 N N . ASP A 1 124 ? 12.817 -14.294 -1.269 1.00 97.50 124 ASP A N 1
ATOM 934 C CA . ASP A 1 124 ? 12.376 -14.195 0.121 1.00 97.50 124 ASP A CA 1
ATOM 935 C C . ASP A 1 124 ? 11.722 -12.840 0.395 1.00 97.50 124 ASP A C 1
ATOM 937 O O . ASP A 1 124 ? 12.106 -11.800 -0.146 1.00 97.50 124 ASP A O 1
ATOM 941 N N . TYR A 1 125 ? 10.731 -12.870 1.280 1.00 98.44 125 TYR A N 1
ATOM 942 C CA . TYR A 1 125 ? 9.989 -11.701 1.734 1.00 98.44 125 TYR A CA 1
ATOM 943 C C . TYR A 1 125 ? 10.430 -11.291 3.146 1.00 98.44 125 TYR A C 1
ATOM 945 O O . TYR A 1 125 ? 10.948 -12.136 3.887 1.00 98.44 125 TYR A O 1
ATOM 953 N N . PRO A 1 126 ? 10.182 -10.031 3.550 1.00 98.38 126 PRO A N 1
ATOM 954 C CA . PRO A 1 126 ? 10.544 -9.550 4.875 1.00 98.38 126 PRO A CA 1
ATOM 955 C C . PRO A 1 126 ? 9.989 -10.434 6.005 1.00 98.38 126 PRO A C 1
ATOM 957 O O . PRO A 1 126 ? 8.876 -10.965 5.938 1.00 98.38 126 PRO A O 1
ATOM 960 N N . VAL A 1 127 ? 10.774 -10.633 7.064 1.00 95.69 127 VAL A N 1
ATOM 961 C CA . VAL A 1 127 ? 10.458 -11.622 8.108 1.00 95.69 127 VAL A CA 1
ATOM 962 C C . VAL A 1 127 ? 9.159 -11.256 8.838 1.00 95.69 127 VAL A C 1
ATOM 964 O O . VAL A 1 127 ? 8.962 -10.121 9.259 1.00 95.69 127 VAL A O 1
ATOM 967 N N . ASN A 1 128 ? 8.290 -12.247 9.062 1.00 97.06 128 ASN A N 1
ATOM 968 C CA . ASN A 1 128 ? 6.938 -12.099 9.633 1.00 97.06 128 ASN A CA 1
ATOM 969 C C . ASN A 1 128 ? 5.923 -11.366 8.741 1.00 97.06 128 ASN A C 1
ATOM 971 O O . ASN A 1 128 ? 4.799 -11.134 9.193 1.00 97.06 128 ASN A O 1
ATOM 975 N N . TYR A 1 129 ? 6.282 -11.032 7.502 1.00 98.44 129 TYR A N 1
ATOM 976 C CA . TYR A 1 129 ? 5.309 -10.624 6.499 1.00 98.44 129 TYR A CA 1
ATOM 977 C C . TYR A 1 129 ? 4.740 -11.865 5.808 1.00 98.44 129 TYR A C 1
ATOM 979 O O . TYR A 1 129 ? 5.405 -12.889 5.650 1.00 98.44 129 TYR A O 1
ATOM 987 N N . THR A 1 130 ? 3.474 -11.784 5.423 1.00 98.25 130 THR A N 1
ATOM 988 C CA . THR A 1 130 ? 2.741 -12.849 4.737 1.00 98.25 130 THR A CA 1
ATOM 989 C C . THR A 1 130 ? 2.161 -12.333 3.426 1.00 98.25 130 THR A C 1
ATOM 991 O O . THR A 1 130 ? 2.279 -11.151 3.097 1.00 98.25 130 THR A O 1
ATOM 994 N N . ASP A 1 131 ? 1.525 -13.231 2.669 1.00 97.06 131 ASP A N 1
ATOM 995 C CA . ASP A 1 131 ? 0.882 -12.935 1.382 1.00 97.06 131 ASP A CA 1
ATOM 996 C C . ASP A 1 131 ? 1.813 -12.221 0.390 1.00 97.06 131 ASP A C 1
ATOM 998 O O . ASP A 1 131 ? 1.396 -11.312 -0.331 1.00 97.06 131 ASP A O 1
ATOM 1002 N N . GLY A 1 132 ? 3.081 -12.644 0.377 1.00 97.38 132 GLY A N 1
ATOM 1003 C CA . GLY A 1 132 ? 4.083 -12.162 -0.560 1.00 97.38 132 GLY A CA 1
ATOM 1004 C C . GLY A 1 132 ? 3.628 -12.355 -2.007 1.00 97.38 132 GLY A C 1
ATOM 1005 O O . GLY A 1 132 ? 3.131 -13.421 -2.382 1.00 97.38 132 GLY A O 1
ATOM 1006 N N . ARG A 1 133 ? 3.782 -11.309 -2.815 1.00 96.38 133 ARG A N 1
ATOM 1007 C CA . ARG A 1 133 ? 3.456 -11.302 -4.242 1.00 96.38 133 ARG A CA 1
ATOM 1008 C C . ARG A 1 133 ? 4.559 -10.597 -5.014 1.00 96.38 133 ARG A C 1
ATOM 1010 O O . ARG A 1 133 ? 5.065 -9.586 -4.539 1.00 96.38 133 ARG A O 1
ATOM 1017 N N . CYS A 1 134 ? 4.918 -11.130 -6.177 1.00 97.12 134 CYS A N 1
ATOM 1018 C CA . CYS A 1 134 ? 5.768 -10.475 -7.167 1.00 97.12 134 CYS A CA 1
ATOM 1019 C C . CYS A 1 134 ? 5.021 -10.486 -8.507 1.00 97.12 134 CYS A C 1
ATOM 1021 O O . CYS A 1 134 ? 4.572 -11.546 -8.948 1.00 97.12 134 CYS A O 1
ATOM 1023 N N . ASP A 1 135 ? 4.838 -9.315 -9.109 1.00 97.44 135 ASP A N 1
ATOM 1024 C CA . ASP A 1 135 ? 4.299 -9.130 -10.454 1.00 97.44 135 ASP A CA 1
ATOM 1025 C C . ASP A 1 135 ? 5.386 -8.495 -11.322 1.00 97.44 135 ASP A C 1
ATOM 1027 O O . ASP A 1 135 ? 6.013 -7.523 -10.913 1.00 97.44 135 ASP A O 1
ATOM 1031 N N . TYR A 1 136 ? 5.581 -8.995 -12.537 1.00 95.50 136 TYR A N 1
ATOM 1032 C CA . TYR A 1 136 ? 6.627 -8.514 -13.439 1.00 95.50 136 TYR A CA 1
ATOM 1033 C C . TYR A 1 136 ? 6.115 -8.300 -14.858 1.00 95.50 136 TYR A C 1
ATOM 1035 O O . TYR A 1 136 ? 5.094 -8.851 -15.288 1.00 95.50 136 TYR A O 1
ATOM 1043 N N . ALA A 1 137 ? 6.849 -7.479 -15.601 1.00 94.12 137 ALA A N 1
ATOM 1044 C CA . ALA A 1 137 ? 6.626 -7.263 -17.014 1.00 94.12 137 ALA A CA 1
ATOM 1045 C C . ALA A 1 137 ? 6.792 -8.573 -17.803 1.00 94.12 137 ALA A C 1
ATOM 1047 O O . ALA A 1 137 ? 7.583 -9.458 -17.482 1.00 94.12 137 ALA A O 1
ATOM 1048 N N . SER A 1 138 ? 6.057 -8.686 -18.907 1.00 87.50 138 SER A N 1
ATOM 1049 C CA . SER A 1 138 ? 6.006 -9.916 -19.716 1.00 87.50 138 SER A CA 1
ATOM 1050 C C . SER A 1 138 ? 7.289 -10.260 -20.495 1.00 87.50 138 SER A C 1
ATOM 1052 O O . SER A 1 138 ? 7.306 -11.242 -21.236 1.00 87.50 138 SER A O 1
ATOM 1054 N N . SER A 1 139 ? 8.356 -9.470 -20.363 1.00 89.25 139 SER A N 1
ATOM 1055 C CA . SER A 1 139 ? 9.632 -9.661 -21.059 1.00 89.25 139 SER A CA 1
ATOM 1056 C C . SER A 1 139 ? 10.801 -9.481 -20.098 1.00 89.25 139 SER A C 1
ATOM 1058 O O . SER A 1 139 ? 10.687 -8.759 -19.117 1.00 89.25 139 SER A O 1
ATOM 1060 N N . ASN A 1 140 ? 11.918 -10.144 -20.409 1.00 82.94 140 ASN A N 1
ATOM 1061 C CA . ASN A 1 140 ? 13.100 -10.216 -19.557 1.00 82.94 140 ASN A CA 1
ATOM 1062 C C . ASN A 1 140 ? 13.719 -8.852 -19.221 1.00 82.94 140 ASN A C 1
ATOM 1064 O O . ASN A 1 140 ? 14.044 -8.625 -18.067 1.00 82.94 140 ASN A O 1
ATOM 1068 N N . GLY A 1 141 ? 13.880 -7.959 -20.201 1.00 87.88 141 GLY A N 1
ATOM 1069 C CA . GLY A 1 141 ? 14.309 -6.575 -19.957 1.00 87.88 141 GLY A CA 1
ATOM 1070 C C . GLY A 1 141 ? 13.096 -5.699 -19.696 1.00 87.88 141 GLY A 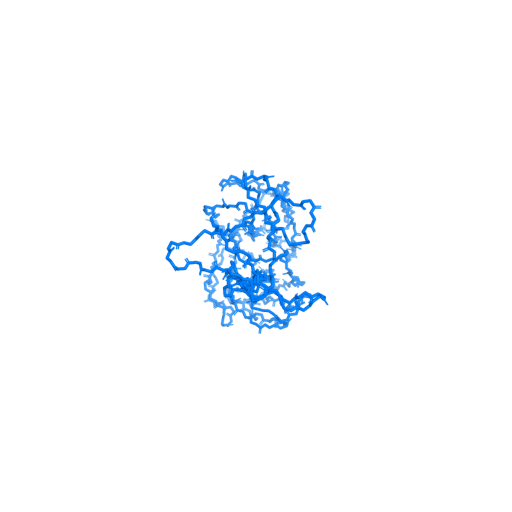C 1
ATOM 1071 O O . GLY A 1 141 ? 12.693 -4.974 -20.594 1.00 87.88 141 GLY A O 1
ATOM 1072 N N . GLY A 1 142 ? 12.416 -5.947 -18.583 1.00 94.88 142 GLY A N 1
ATOM 1073 C CA . GLY A 1 142 ? 11.300 -5.135 -18.116 1.00 94.88 142 GLY A CA 1
ATOM 1074 C C . GLY A 1 142 ? 11.524 -4.775 -16.656 1.00 94.88 142 GLY A C 1
ATOM 1075 O O . GLY A 1 142 ? 12.656 -4.606 -16.252 1.00 94.88 142 GLY A O 1
ATOM 1076 N N . CYS A 1 143 ? 10.475 -4.713 -15.846 1.00 97.31 143 CYS A N 1
ATOM 1077 C CA . CYS A 1 143 ? 10.596 -4.428 -14.417 1.00 97.31 143 CYS A CA 1
ATOM 1078 C C . CYS A 1 143 ? 9.644 -5.304 -13.600 1.00 97.31 143 CYS A C 1
ATOM 1080 O O . CYS A 1 143 ? 8.778 -5.987 -14.165 1.00 97.31 143 CYS A O 1
ATOM 1082 N N . GLY A 1 144 ? 9.765 -5.250 -12.277 1.00 98.00 144 GLY A N 1
ATOM 1083 C CA . GLY A 1 144 ? 8.862 -5.925 -11.352 1.00 98.00 144 GLY A CA 1
ATOM 1084 C C . GLY A 1 144 ? 8.404 -5.056 -10.189 1.00 98.00 144 GLY A C 1
ATOM 1085 O O . GLY A 1 144 ? 8.903 -3.954 -9.956 1.00 98.00 144 GLY A O 1
ATOM 1086 N N . VAL A 1 145 ? 7.388 -5.560 -9.492 1.00 98.56 145 VAL A N 1
ATOM 1087 C CA . VAL A 1 145 ? 6.828 -5.030 -8.250 1.00 98.56 145 VAL A CA 1
ATOM 1088 C C . VAL A 1 145 ? 6.626 -6.193 -7.297 1.00 98.56 145 VAL A C 1
ATOM 1090 O O . VAL A 1 145 ? 5.911 -7.142 -7.626 1.00 98.56 145 VAL A O 1
ATOM 1093 N N . ALA A 1 146 ? 7.178 -6.093 -6.093 1.00 98.62 146 ALA A N 1
ATOM 1094 C CA . ALA A 1 146 ? 6.899 -7.032 -5.025 1.00 98.62 146 ALA A CA 1
ATOM 1095 C C . ALA A 1 146 ? 6.303 -6.356 -3.798 1.00 98.62 146 ALA A C 1
ATOM 1097 O O . ALA A 1 146 ? 6.533 -5.186 -3.492 1.00 98.62 146 ALA A O 1
ATOM 1098 N N . THR A 1 147 ? 5.467 -7.117 -3.105 1.00 98.69 147 THR A N 1
ATOM 1099 C CA . THR A 1 147 ? 4.689 -6.649 -1.962 1.00 98.69 147 THR A CA 1
ATOM 1100 C C . THR A 1 147 ? 4.548 -7.771 -0.948 1.00 98.69 147 THR A C 1
ATOM 1102 O O . THR A 1 147 ? 4.469 -8.943 -1.319 1.00 98.69 147 THR A O 1
ATOM 1105 N N . ALA A 1 148 ? 4.497 -7.425 0.331 1.00 98.75 148 ALA A N 1
ATOM 1106 C CA . ALA A 1 148 ? 4.081 -8.329 1.395 1.00 98.75 148 ALA A CA 1
ATOM 1107 C C . ALA A 1 148 ? 3.399 -7.530 2.503 1.00 98.75 148 ALA A C 1
ATOM 1109 O O . ALA A 1 148 ? 3.619 -6.323 2.629 1.00 98.75 148 ALA A O 1
ATOM 1110 N N . ARG A 1 149 ? 2.577 -8.192 3.321 1.00 98.62 149 ARG A N 1
ATOM 1111 C CA . ARG A 1 149 ? 1.790 -7.519 4.363 1.00 98.62 149 ARG A CA 1
ATOM 1112 C C . ARG A 1 149 ? 2.040 -8.057 5.759 1.00 98.62 149 ARG A C 1
ATOM 1114 O O . ARG A 1 149 ? 2.339 -9.235 5.936 1.00 98.62 149 ARG A O 1
ATOM 1121 N N . ARG A 1 150 ? 1.802 -7.207 6.753 1.00 98.50 150 ARG A N 1
ATOM 1122 C CA . ARG A 1 150 ? 1.790 -7.568 8.168 1.00 98.50 150 ARG A CA 1
ATOM 1123 C C . ARG A 1 150 ? 0.774 -6.718 8.919 1.00 98.50 150 ARG A C 1
ATOM 1125 O O . ARG A 1 150 ? 0.713 -5.514 8.723 1.00 98.50 150 ARG A O 1
ATOM 1132 N N . GLU A 1 151 ? -0.002 -7.326 9.806 1.00 97.62 151 GLU A N 1
ATOM 1133 C CA . GLU A 1 151 ? -0.831 -6.596 10.772 1.00 97.62 151 GLU A CA 1
ATOM 1134 C C . GLU A 1 151 ? -0.101 -6.584 12.117 1.00 97.62 151 GLU A C 1
ATOM 1136 O O . GLU A 1 151 ? 0.253 -7.643 12.644 1.00 97.62 151 GLU A O 1
ATOM 1141 N N . LEU A 1 152 ? 0.195 -5.397 12.649 1.00 97.56 152 LEU A N 1
ATOM 1142 C CA . LEU A 1 152 ? 0.989 -5.264 13.870 1.00 97.56 152 LEU A CA 1
ATOM 1143 C C . LEU A 1 152 ? 0.629 -4.003 14.659 1.00 97.56 152 LEU A C 1
ATOM 1145 O O . LEU A 1 152 ? 0.624 -2.899 14.112 1.00 97.56 152 LEU A O 1
ATOM 1149 N N . ASN A 1 153 ? 0.435 -4.178 15.970 1.00 97.44 153 ASN A N 1
ATOM 1150 C CA . ASN A 1 153 ? 0.364 -3.086 16.935 1.00 97.44 153 ASN A CA 1
ATOM 1151 C C . ASN A 1 153 ? 1.758 -2.535 17.244 1.00 97.44 153 ASN A C 1
ATOM 1153 O O . ASN A 1 153 ? 2.488 -3.108 18.057 1.00 97.44 153 ASN A O 1
ATOM 1157 N N . ALA A 1 154 ? 2.145 -1.444 16.590 1.00 95.88 154 ALA A N 1
ATOM 1158 C CA . ALA A 1 154 ? 3.445 -0.828 16.817 1.00 95.88 154 ALA A CA 1
ATOM 1159 C C . ALA A 1 154 ? 3.410 0.681 16.573 1.00 95.88 154 ALA A C 1
ATOM 1161 O O . ALA A 1 154 ? 2.669 1.167 15.724 1.00 95.88 154 ALA A O 1
ATOM 1162 N N . ILE A 1 155 ? 4.234 1.421 17.322 1.00 97.56 155 ILE A N 1
ATOM 1163 C CA . ILE A 1 155 ? 4.458 2.861 17.097 1.00 97.56 155 ILE A CA 1
ATOM 1164 C C . ILE A 1 155 ? 5.269 3.077 15.810 1.00 97.56 155 ILE A C 1
ATOM 1166 O O . ILE A 1 155 ? 5.118 4.095 15.146 1.00 97.56 155 ILE A O 1
ATOM 1170 N N . SER A 1 156 ? 6.139 2.123 15.474 1.00 98.19 156 SER A N 1
ATOM 1171 C CA . SER A 1 156 ? 6.990 2.129 14.290 1.00 98.19 156 SER A CA 1
ATOM 1172 C C . SER A 1 156 ? 7.225 0.698 13.837 1.00 98.19 156 SER A C 1
ATOM 1174 O O . SER A 1 156 ? 7.280 -0.198 14.679 1.00 98.19 156 SER A O 1
ATOM 1176 N N . GLU A 1 157 ? 7.429 0.508 12.541 1.00 98.38 157 GLU A N 1
ATOM 1177 C CA . GLU A 1 157 ? 7.792 -0.781 11.957 1.00 98.38 157 GLU A CA 1
ATOM 1178 C C . GLU A 1 157 ? 9.000 -0.611 11.039 1.00 98.38 157 GLU A C 1
ATOM 1180 O O . GLU A 1 157 ? 9.159 0.414 10.374 1.00 98.38 157 GLU A O 1
ATOM 1185 N N . ASP A 1 158 ? 9.870 -1.611 11.042 1.00 98.25 158 ASP A N 1
ATOM 1186 C CA . ASP A 1 158 ? 10.954 -1.785 10.081 1.00 98.25 158 ASP A CA 1
ATOM 1187 C C . ASP A 1 158 ? 10.760 -3.166 9.446 1.00 98.25 158 ASP A C 1
ATOM 1189 O O . ASP A 1 158 ? 10.938 -4.170 10.146 1.00 98.25 158 ASP A O 1
ATOM 1193 N N . PRO A 1 159 ? 10.315 -3.246 8.177 1.00 98.44 159 PRO A N 1
ATOM 1194 C CA . PRO A 1 159 ? 10.049 -4.535 7.558 1.00 98.44 159 PRO A CA 1
ATOM 1195 C C . PRO A 1 159 ? 11.285 -5.429 7.453 1.00 98.44 159 PRO A C 1
ATOM 1197 O O . PRO A 1 159 ? 11.150 -6.649 7.556 1.00 98.44 159 PRO A O 1
ATOM 1200 N N . SER A 1 160 ? 12.480 -4.845 7.304 1.00 97.81 160 SER A N 1
ATOM 1201 C CA . SER A 1 160 ? 13.653 -5.498 6.717 1.00 97.81 160 SER A CA 1
ATOM 1202 C C . SER A 1 160 ? 13.446 -5.884 5.243 1.00 97.81 160 SER A C 1
ATOM 1204 O O . SER A 1 160 ? 12.426 -5.574 4.625 1.00 97.81 160 SER A O 1
ATOM 1206 N N . SER A 1 161 ? 14.439 -6.550 4.660 1.00 97.94 161 SER A N 1
ATOM 1207 C CA . SER A 1 161 ? 14.599 -6.621 3.213 1.00 97.94 161 SER A CA 1
ATOM 1208 C C . SER A 1 161 ? 13.809 -7.746 2.548 1.00 97.94 161 SER A C 1
ATOM 1210 O O . SER A 1 161 ? 13.645 -8.840 3.093 1.00 97.94 161 SER A O 1
ATOM 1212 N N . PHE A 1 162 ? 13.405 -7.491 1.308 1.00 98.56 162 PHE A N 1
ATOM 1213 C CA . PHE A 1 162 ? 13.172 -8.527 0.309 1.00 98.56 162 PHE A CA 1
ATOM 1214 C C . PHE A 1 162 ? 14.513 -9.076 -0.187 1.00 98.56 162 PHE A C 1
ATOM 1216 O O . PHE A 1 162 ? 15.520 -8.359 -0.199 1.00 98.56 162 PHE A O 1
ATOM 1223 N N . TYR A 1 163 ? 14.518 -10.324 -0.652 1.00 98.06 163 TYR A N 1
ATOM 1224 C CA . TYR A 1 163 ? 15.672 -10.929 -1.311 1.00 98.06 163 TYR A CA 1
ATOM 1225 C C . TYR A 1 163 ? 15.365 -11.278 -2.768 1.00 98.06 163 TYR A C 1
ATOM 1227 O O . TYR A 1 163 ? 14.385 -11.963 -3.060 1.00 98.06 163 TYR A O 1
ATOM 1235 N N . MET A 1 164 ? 16.237 -10.845 -3.673 1.00 96.00 164 MET A N 1
ATOM 1236 C CA . MET A 1 164 ? 16.208 -11.149 -5.105 1.00 96.00 164 MET A CA 1
ATOM 1237 C C . MET A 1 164 ? 17.638 -11.277 -5.649 1.00 96.00 164 MET A C 1
ATOM 1239 O O . MET A 1 164 ? 18.623 -11.128 -4.916 1.00 96.00 164 MET A O 1
ATOM 1243 N N . SER A 1 165 ? 17.776 -11.564 -6.944 1.00 95.19 165 SER A N 1
ATOM 1244 C CA . SER A 1 165 ? 19.085 -11.446 -7.595 1.00 95.19 165 SER A CA 1
ATOM 1245 C C . SER A 1 165 ? 19.536 -9.982 -7.614 1.00 95.19 165 SER A C 1
ATOM 1247 O O . SER A 1 165 ? 18.739 -9.068 -7.469 1.00 95.19 165 SER A O 1
ATOM 1249 N N . ALA A 1 166 ? 20.842 -9.730 -7.707 1.00 95.62 166 ALA A N 1
ATOM 1250 C CA . ALA A 1 166 ? 21.327 -8.357 -7.614 1.00 95.62 166 ALA A CA 1
ATOM 1251 C C . ALA A 1 166 ? 20.865 -7.513 -8.808 1.00 95.62 166 ALA A C 1
ATOM 1253 O O . ALA A 1 166 ? 21.266 -7.806 -9.932 1.00 95.62 166 ALA A O 1
ATOM 1254 N N . ASP A 1 167 ? 20.091 -6.462 -8.533 1.00 96.06 167 ASP A N 1
ATOM 1255 C CA . ASP A 1 167 ? 19.588 -5.528 -9.543 1.00 96.06 167 ASP A CA 1
ATOM 1256 C C . ASP A 1 167 ? 19.325 -4.128 -8.956 1.00 96.06 167 ASP A C 1
ATOM 1258 O O . ASP A 1 167 ? 19.580 -3.889 -7.767 1.00 96.06 167 ASP A O 1
ATOM 1262 N N . GLN A 1 168 ? 18.869 -3.182 -9.782 1.00 97.94 168 GLN A N 1
ATOM 1263 C CA . GLN A 1 168 ? 18.407 -1.877 -9.315 1.00 97.94 168 GLN A CA 1
ATOM 1264 C C . GLN A 1 168 ? 16.995 -1.954 -8.750 1.00 97.94 168 GLN A C 1
ATOM 1266 O O . GLN A 1 168 ? 16.094 -2.511 -9.362 1.00 97.94 168 GLN A O 1
ATOM 1271 N N . TRP A 1 169 ? 16.782 -1.333 -7.595 1.00 98.56 169 TRP A N 1
ATOM 1272 C CA . TRP A 1 169 ? 15.480 -1.354 -6.933 1.00 98.56 169 TRP A CA 1
ATOM 1273 C C . TRP A 1 169 ? 15.167 -0.048 -6.212 1.00 98.56 169 TRP A C 1
ATOM 1275 O O . TRP A 1 169 ? 16.059 0.755 -5.911 1.00 98.56 169 TRP A O 1
ATOM 1285 N N . VAL A 1 170 ? 13.884 0.142 -5.925 1.00 98.81 170 VAL A N 1
ATOM 1286 C CA . VAL A 1 170 ? 13.318 1.190 -5.078 1.00 98.81 170 VAL A CA 1
ATOM 1287 C C . VAL A 1 170 ? 12.367 0.520 -4.087 1.00 98.81 170 VAL A C 1
ATOM 1289 O O . VAL A 1 170 ? 11.490 -0.229 -4.506 1.00 98.81 170 VAL A O 1
ATOM 1292 N N . ALA A 1 171 ? 12.483 0.812 -2.792 1.00 98.81 171 ALA A N 1
ATOM 1293 C CA . ALA A 1 171 ? 11.635 0.219 -1.758 1.00 98.81 171 ALA A CA 1
ATOM 1294 C C . ALA A 1 171 ? 10.948 1.274 -0.886 1.00 98.81 171 ALA A C 1
ATOM 1296 O O . ALA A 1 171 ? 11.439 2.393 -0.715 1.00 98.81 171 ALA A O 1
ATOM 1297 N N . ASN A 1 172 ? 9.789 0.924 -0.329 1.00 98.88 172 ASN A N 1
ATOM 1298 C CA . ASN A 1 172 ? 9.077 1.757 0.636 1.00 98.88 172 ASN A CA 1
ATOM 1299 C C . ASN A 1 172 ? 8.273 0.897 1.632 1.00 98.88 172 ASN A C 1
ATOM 1301 O O . ASN A 1 172 ? 7.981 -0.271 1.381 1.00 98.88 172 ASN A O 1
ATOM 1305 N N . THR A 1 173 ? 7.890 1.501 2.751 1.00 98.94 173 THR A N 1
ATOM 1306 C CA . THR A 1 173 ? 6.965 0.943 3.738 1.00 98.94 173 THR A CA 1
ATOM 1307 C C . THR A 1 173 ? 5.702 1.785 3.732 1.00 98.94 173 THR A C 1
ATOM 1309 O O . THR A 1 173 ? 5.778 3.009 3.825 1.00 98.94 173 THR A O 1
ATOM 1312 N N . VAL A 1 174 ? 4.540 1.144 3.643 1.00 98.88 174 VAL A N 1
ATOM 1313 C CA . VAL A 1 174 ? 3.231 1.805 3.700 1.00 98.88 174 VAL A CA 1
ATOM 1314 C C . VAL A 1 174 ? 2.509 1.378 4.969 1.00 98.88 174 VAL A C 1
ATOM 1316 O O . VAL A 1 174 ? 2.382 0.187 5.242 1.00 98.88 174 VAL A O 1
ATOM 1319 N N . ALA A 1 175 ? 1.998 2.345 5.722 1.00 98.81 175 ALA A N 1
ATOM 1320 C CA . ALA A 1 175 ? 1.156 2.124 6.885 1.00 98.81 175 ALA A CA 1
ATOM 1321 C C . ALA A 1 175 ? -0.283 2.538 6.577 1.00 98.81 175 ALA A C 1
ATOM 1323 O O . ALA A 1 175 ? -0.544 3.651 6.113 1.00 98.81 175 ALA A O 1
ATOM 1324 N N . ILE A 1 176 ? -1.229 1.649 6.864 1.00 98.75 176 ILE A N 1
ATOM 1325 C CA . ILE A 1 176 ? -2.659 1.901 6.710 1.00 98.75 176 ILE A CA 1
ATOM 1326 C C . ILE A 1 176 ? -3.306 1.806 8.085 1.00 98.75 176 ILE A C 1
ATOM 1328 O O . ILE A 1 176 ? -3.335 0.740 8.711 1.00 98.75 176 ILE A O 1
ATOM 1332 N N . LYS A 1 177 ? -3.814 2.947 8.556 1.00 97.88 177 LYS A N 1
ATOM 1333 C CA . LYS A 1 177 ? -4.488 3.052 9.846 1.00 97.88 177 LYS A CA 1
ATOM 1334 C C . LYS A 1 177 ? -5.745 2.168 9.834 1.00 97.88 177 LYS A C 1
ATOM 1336 O O . LYS A 1 177 ? -6.539 2.281 8.893 1.00 97.88 177 LYS A O 1
ATOM 1341 N N . PRO A 1 178 ? -5.967 1.319 10.854 1.00 95.81 178 PRO A N 1
ATOM 1342 C CA . PRO A 1 178 ? -7.195 0.539 10.931 1.00 95.81 178 PRO A CA 1
ATOM 1343 C C . PRO A 1 178 ? -8.397 1.476 11.074 1.00 95.81 178 PRO A C 1
ATOM 1345 O O . PRO A 1 178 ? -8.271 2.616 11.539 1.00 95.81 178 PRO A O 1
ATOM 1348 N N . GLU A 1 179 ? -9.578 1.013 10.676 1.00 91.00 179 GLU A N 1
ATOM 1349 C CA . GLU A 1 179 ? -10.818 1.681 11.054 1.00 91.00 179 GLU A CA 1
ATOM 1350 C C . GLU A 1 179 ? -10.836 1.776 12.579 1.00 91.00 179 GLU A C 1
ATOM 1352 O O . GLU A 1 179 ? -10.591 0.787 13.278 1.00 91.00 179 GLU A O 1
ATOM 1357 N N . GLU A 1 180 ? -11.066 2.978 13.112 1.00 73.19 180 GLU A N 1
ATOM 1358 C CA . GLU A 1 180 ? -11.321 3.106 14.539 1.00 73.19 180 GLU A CA 1
ATOM 1359 C C . GLU A 1 180 ? -12.573 2.293 14.807 1.00 73.19 180 GLU A C 1
ATOM 1361 O O . GLU A 1 180 ? -13.668 2.690 14.407 1.00 73.19 180 GLU A O 1
ATOM 1366 N N . GLY A 1 181 ? -12.393 1.121 15.423 1.00 60.06 181 GLY A N 1
ATOM 1367 C CA . GLY A 1 181 ? -13.506 0.285 15.815 1.00 60.06 181 GLY A CA 1
ATOM 1368 C C . GLY A 1 181 ? -14.451 1.190 16.569 1.00 60.06 181 GLY A C 1
ATOM 1369 O O . GLY A 1 181 ? -14.067 1.717 17.615 1.00 60.06 181 GLY A O 1
ATOM 1370 N N . VAL A 1 182 ? -15.637 1.438 15.999 1.00 49.72 182 VAL A N 1
ATOM 1371 C CA . VAL A 1 182 ? -16.679 2.193 16.685 1.00 49.72 182 VAL A CA 1
ATOM 1372 C C . VAL A 1 182 ? -16.755 1.525 18.048 1.00 49.72 182 VAL A C 1
ATOM 1374 O O . VAL A 1 182 ? -17.095 0.334 18.075 1.00 49.72 182 VAL A O 1
ATOM 1377 N N . PRO A 1 183 ? -16.344 2.197 19.150 1.00 45.56 183 PRO A N 1
ATOM 1378 C CA . PRO A 1 183 ? -16.332 1.561 20.457 1.00 45.56 183 PRO A CA 1
ATOM 1379 C C . PRO A 1 183 ? -17.723 0.985 20.591 1.00 45.56 183 PRO A C 1
ATOM 1381 O O . PRO A 1 183 ? -18.658 1.755 20.332 1.00 45.56 183 PRO A O 1
ATOM 1384 N N . PRO A 1 184 ? -17.848 -0.346 20.807 1.00 39.75 184 PRO A N 1
ATOM 1385 C CA . PRO A 1 184 ? -19.058 -1.100 20.516 1.00 39.75 184 PRO A CA 1
ATOM 1386 C C . PRO A 1 184 ? -20.185 -0.240 21.000 1.00 39.75 184 PRO A C 1
ATOM 1388 O O . PRO A 1 184 ? -20.186 0.057 22.198 1.00 39.75 184 PRO A O 1
ATOM 1391 N N . ALA A 1 185 ? -20.991 0.293 20.067 1.00 42.22 185 ALA A N 1
ATOM 1392 C CA . ALA A 1 185 ? -21.981 1.291 20.421 1.00 42.22 185 ALA A CA 1
ATOM 1393 C C . ALA A 1 185 ? -22.707 0.671 21.599 1.00 42.22 185 ALA A C 1
ATOM 1395 O O . ALA A 1 185 ? -23.303 -0.402 21.449 1.00 42.22 185 ALA A O 1
ATOM 1396 N N . TYR A 1 186 ? -22.496 1.229 22.796 1.00 38.31 186 TYR A N 1
ATOM 1397 C CA . TYR A 1 186 ? -23.034 0.637 24.001 1.00 38.31 186 TYR A CA 1
ATOM 1398 C C . TYR A 1 186 ? -24.492 1.018 23.896 1.00 38.31 186 TYR A C 1
ATOM 1400 O O . TYR A 1 186 ? -24.932 2.067 24.366 1.00 38.31 186 TYR A O 1
ATOM 1408 N N . TYR A 1 187 ? -25.229 0.218 23.131 1.00 39.47 187 TYR A N 1
ATOM 1409 C CA . TYR A 1 187 ? -26.654 0.286 23.072 1.00 39.47 187 TYR A CA 1
ATOM 1410 C C . TYR A 1 187 ? -27.054 -0.070 24.495 1.00 39.47 187 TYR A C 1
ATOM 1412 O O . TYR A 1 187 ? -27.259 -1.231 24.842 1.00 39.47 187 TYR A O 1
ATOM 1420 N N . HIS A 1 188 ? -27.245 0.953 25.323 1.00 44.66 188 HIS A N 1
ATOM 1421 C CA . HIS A 1 188 ? -28.275 0.928 26.344 1.00 44.66 188 HIS A CA 1
ATOM 1422 C C . HIS A 1 188 ? -29.626 0.871 25.608 1.00 44.66 188 HIS A C 1
ATOM 1424 O O . HIS A 1 188 ? -30.439 1.787 25.657 1.00 44.66 188 HIS A O 1
ATOM 1430 N N . GLY A 1 189 ? -29.819 -0.183 24.813 1.00 45.34 189 GLY A N 1
ATOM 1431 C CA . GLY A 1 189 ? -31.027 -0.445 24.072 1.00 45.34 189 GLY A CA 1
ATOM 1432 C C . GLY A 1 189 ? -32.074 -0.922 25.057 1.00 45.34 189 GLY A C 1
ATOM 1433 O O . GLY A 1 189 ? -31.835 -1.811 25.875 1.00 45.34 189 GLY A O 1
ATOM 1434 N N . LEU A 1 190 ? -33.258 -0.334 24.979 1.00 53.31 190 LEU A N 1
ATOM 1435 C CA . LEU A 1 190 ? -34.417 -0.832 25.694 1.00 53.31 190 LEU A CA 1
ATOM 1436 C C . LEU A 1 190 ? -34.976 -2.041 24.920 1.00 53.31 190 LEU A C 1
ATOM 1438 O O . LEU A 1 190 ? -35.690 -1.868 23.935 1.00 53.31 190 LEU A O 1
ATOM 1442 N N . LYS A 1 191 ? -34.641 -3.275 25.320 1.00 43.78 191 LYS A N 1
ATOM 1443 C CA . LYS A 1 191 ? -35.234 -4.489 24.727 1.00 43.78 191 LYS A CA 1
ATOM 1444 C C . LYS A 1 191 ? -36.571 -4.790 25.408 1.00 43.78 191 LYS A C 1
ATOM 1446 O O . LYS A 1 191 ? -36.592 -5.273 26.537 1.00 43.78 191 LYS A O 1
ATOM 1451 N N . VAL A 1 192 ? -37.686 -4.538 24.725 1.00 52.03 192 VAL A N 1
ATOM 1452 C CA . VAL A 1 192 ? -39.001 -5.036 25.160 1.00 52.03 192 VAL A CA 1
ATOM 1453 C C . VAL A 1 192 ? -39.073 -6.523 24.802 1.00 52.03 192 VAL A C 1
ATOM 1455 O O . VAL A 1 192 ? -39.090 -6.879 23.628 1.00 52.03 192 VAL A O 1
ATOM 1458 N N . GLN A 1 193 ? -39.047 -7.408 25.801 1.00 39.66 193 GLN A N 1
ATOM 1459 C CA . GLN A 1 193 ? -39.342 -8.832 25.610 1.00 39.66 193 GLN A CA 1
ATOM 1460 C C . GLN A 1 193 ? -40.825 -9.071 25.932 1.00 39.66 193 GLN A C 1
ATOM 1462 O O . GLN A 1 193 ? -41.228 -8.909 27.081 1.00 39.66 193 GLN A O 1
ATOM 1467 N N . GLY A 1 194 ? -41.628 -9.427 24.924 1.00 55.69 194 GLY A N 1
ATOM 1468 C CA . GLY A 1 194 ? -43.077 -9.656 25.040 1.00 55.69 194 GLY A CA 1
ATOM 1469 C C . GLY A 1 194 ? -43.923 -8.611 24.298 1.00 55.69 194 GLY A C 1
ATOM 1470 O O . GLY A 1 194 ? -43.404 -7.868 23.469 1.00 55.69 194 GLY A O 1
ATOM 1471 N N . VAL A 1 195 ? -45.227 -8.556 24.594 1.00 43.06 195 VAL A N 1
ATOM 1472 C CA . VAL A 1 195 ? -46.130 -7.497 24.107 1.00 43.06 195 VAL A CA 1
ATOM 1473 C C . VAL A 1 195 ? -46.059 -6.334 25.094 1.00 43.06 195 VAL A C 1
ATOM 1475 O O . VAL A 1 195 ? -46.428 -6.481 26.258 1.00 43.06 195 VAL A O 1
ATOM 1478 N N . GLY A 1 196 ? -45.534 -5.193 24.661 1.00 51.19 196 GLY A N 1
ATOM 1479 C CA . GLY A 1 196 ? -45.460 -3.987 25.478 1.00 51.19 196 GLY A CA 1
ATOM 1480 C C . GLY A 1 196 ? -45.380 -2.756 24.589 1.00 51.19 196 GLY A C 1
ATOM 1481 O O . GLY A 1 196 ? -44.498 -2.665 23.738 1.00 51.19 196 GLY A O 1
ATOM 1482 N N . GLU A 1 197 ? -46.306 -1.825 24.786 1.00 49.44 197 GLU A N 1
ATOM 1483 C CA . GLU A 1 197 ? -46.356 -0.553 24.069 1.00 49.44 197 GLU A CA 1
ATOM 1484 C C . GLU A 1 197 ? -45.721 0.557 24.917 1.00 49.44 197 GLU A C 1
ATOM 1486 O O . GLU A 1 197 ? -45.918 0.645 26.132 1.00 49.44 197 GLU A O 1
ATOM 1491 N N . LEU A 1 198 ? -44.912 1.397 24.270 1.00 50.06 198 LEU A N 1
ATOM 1492 C CA . LEU A 1 198 ? -44.273 2.564 24.871 1.00 50.06 198 LEU A CA 1
ATOM 1493 C C . LEU A 1 198 ? -45.162 3.787 24.611 1.00 50.06 198 LEU A C 1
ATOM 1495 O O . LEU A 1 198 ? -45.342 4.160 23.453 1.00 50.06 198 LEU A O 1
ATOM 1499 N N . ALA A 1 199 ? -45.695 4.416 25.664 1.00 45.81 199 ALA A N 1
ATOM 1500 C CA . ALA A 1 199 ? -46.455 5.656 25.515 1.00 45.81 199 ALA A CA 1
ATOM 1501 C C . ALA A 1 199 ? -45.537 6.804 25.093 1.00 45.81 199 ALA A C 1
ATOM 1503 O O . ALA A 1 199 ? -44.503 7.059 25.716 1.00 45.81 199 ALA A O 1
ATOM 1504 N N . LEU A 1 200 ? -45.950 7.508 24.047 1.00 47.66 200 LEU A N 1
ATOM 1505 C CA . LEU A 1 200 ? -45.309 8.709 23.535 1.00 47.66 200 LEU A CA 1
ATOM 1506 C C . LEU A 1 200 ? -46.316 9.863 23.631 1.00 47.66 200 LEU A C 1
ATOM 1508 O O . LEU A 1 200 ? -47.500 9.662 23.374 1.00 47.66 200 LEU A O 1
ATOM 1512 N N . CYS A 1 201 ? -45.856 11.056 23.999 1.00 48.50 201 CYS A N 1
ATOM 1513 C CA . CYS A 1 201 ? -46.670 12.276 24.060 1.00 48.50 201 CYS A CA 1
ATOM 1514 C C . CYS A 1 201 ? -46.149 13.318 23.058 1.00 48.50 201 CYS A C 1
ATOM 1516 O O . CYS A 1 201 ? -45.050 13.172 22.518 1.00 48.50 201 CYS A O 1
ATOM 1518 N N . ASP A 1 202 ? -46.906 14.384 22.801 1.00 43.38 202 ASP A N 1
ATOM 1519 C CA . ASP A 1 202 ? -46.437 15.469 21.935 1.00 43.38 202 ASP A CA 1
ATOM 1520 C C . ASP A 1 202 ? -45.210 16.186 22.532 1.00 43.38 202 ASP A C 1
ATOM 1522 O O . ASP A 1 202 ? -45.100 16.419 23.739 1.00 43.38 202 ASP A O 1
ATOM 1526 N N . ALA A 1 203 ? -44.254 16.550 21.672 1.00 43.69 203 ALA A N 1
ATOM 1527 C CA . ALA A 1 203 ? -42.910 17.000 22.058 1.00 43.69 203 ALA A CA 1
ATOM 1528 C C . ALA A 1 203 ? -42.836 18.373 22.768 1.00 43.69 203 ALA A C 1
ATOM 1530 O O . ALA A 1 203 ? -41.742 18.809 23.135 1.00 43.69 203 ALA A O 1
ATOM 1531 N N . GLY A 1 204 ? -43.964 19.067 22.950 1.00 50.34 204 GLY A N 1
ATOM 1532 C CA . GLY A 1 204 ? -44.017 20.494 23.292 1.00 50.34 204 GLY A CA 1
ATOM 1533 C C . GLY A 1 204 ? -43.392 20.893 24.635 1.00 50.34 204 GLY A C 1
ATOM 1534 O O . GLY A 1 204 ? -42.934 22.023 24.762 1.00 50.34 204 GLY A O 1
ATOM 1535 N N . VAL A 1 205 ? -43.325 19.990 25.620 1.00 50.53 205 VAL A N 1
ATOM 1536 C CA . VAL A 1 205 ? -42.856 20.315 26.988 1.00 50.53 205 VAL A CA 1
ATOM 1537 C C . VAL A 1 205 ? -41.819 19.343 27.560 1.00 50.53 205 VAL A C 1
ATOM 1539 O O . VAL A 1 205 ? -41.368 19.531 28.687 1.00 50.53 205 VAL A O 1
ATOM 1542 N N . ASN A 1 206 ? -41.390 18.327 26.801 1.00 55.06 206 ASN A N 1
ATOM 1543 C CA . ASN A 1 206 ? -40.531 17.263 27.327 1.00 55.06 206 ASN A CA 1
ATOM 1544 C C . ASN A 1 206 ? -39.095 17.326 26.766 1.00 55.06 206 ASN A C 1
ATOM 1546 O O . ASN A 1 206 ? -38.909 17.371 25.543 1.00 55.06 206 ASN A O 1
ATOM 1550 N N . PRO A 1 207 ? -38.058 17.297 27.631 1.00 56.91 207 PRO A N 1
ATOM 1551 C CA . PRO A 1 207 ? -36.659 17.339 27.199 1.00 56.91 207 PRO A CA 1
ATOM 1552 C C . PRO A 1 207 ? -36.191 16.019 26.567 1.00 56.91 207 PRO A C 1
ATOM 1554 O O . PRO A 1 207 ? -35.226 16.014 25.807 1.00 56.91 207 PRO A O 1
ATOM 1557 N N . LEU A 1 208 ? -36.874 14.904 26.850 1.00 64.19 208 LEU A N 1
ATOM 1558 C CA . LEU A 1 208 ? -36.551 13.585 26.307 1.00 64.19 208 LEU A CA 1
ATOM 1559 C C . LEU A 1 208 ? -37.386 13.319 25.046 1.00 64.19 208 LEU A C 1
ATOM 1561 O O . LEU A 1 208 ? -38.617 13.308 25.113 1.00 64.19 208 LEU A O 1
ATOM 1565 N N . ARG A 1 209 ? -36.720 13.120 23.900 1.00 68.19 209 ARG A N 1
ATOM 1566 C CA . ARG A 1 209 ? -37.357 13.041 22.575 1.00 68.19 209 ARG A CA 1
ATOM 1567 C C . ARG A 1 209 ? -36.979 11.764 21.824 1.00 68.19 209 ARG A C 1
ATOM 1569 O O . ARG A 1 209 ? -35.833 11.331 21.887 1.00 68.19 209 ARG A O 1
ATOM 1576 N N . ILE A 1 210 ? -37.924 11.203 21.070 1.00 69.62 210 ILE A N 1
ATOM 1577 C CA . ILE A 1 210 ? -37.715 10.069 20.155 1.00 69.62 210 ILE A CA 1
ATOM 1578 C C . ILE A 1 210 ? -38.180 10.487 18.759 1.00 69.62 210 ILE A C 1
ATOM 1580 O O . ILE A 1 210 ? -39.291 10.992 18.599 1.00 69.62 210 ILE A O 1
ATOM 1584 N N . ARG A 1 211 ? -37.347 10.270 17.735 1.00 61.81 211 ARG A N 1
ATOM 1585 C CA . ARG A 1 211 ? -37.695 10.547 16.334 1.00 61.81 211 ARG A CA 1
ATOM 1586 C C . ARG A 1 211 ? -38.040 9.248 15.611 1.00 61.81 211 ARG A C 1
ATOM 1588 O O . ARG A 1 211 ? -37.237 8.321 15.604 1.00 61.81 211 ARG A O 1
ATOM 1595 N N . LYS A 1 212 ? -39.216 9.183 14.983 1.00 68.62 212 LYS A N 1
ATOM 1596 C CA . LYS A 1 212 ? -39.674 8.024 14.198 1.00 68.62 212 LYS A CA 1
ATOM 1597 C C . LYS A 1 212 ? -40.438 8.502 12.968 1.00 68.62 212 LYS A C 1
ATOM 1599 O O . LYS A 1 212 ? -41.372 9.286 13.098 1.00 68.62 212 LYS A O 1
ATOM 1604 N N . GLY A 1 213 ? -40.037 8.038 11.782 1.00 61.41 213 GLY A N 1
ATOM 1605 C CA . GLY A 1 213 ? -40.731 8.361 10.526 1.00 61.41 213 GLY A CA 1
ATOM 1606 C C . GLY A 1 213 ? -40.855 9.865 10.254 1.00 61.41 213 GLY A C 1
ATOM 1607 O O . GLY A 1 213 ? -41.899 10.321 9.811 1.00 61.41 213 GLY A O 1
ATOM 1608 N N . GLY A 1 214 ? -39.830 10.654 10.597 1.00 66.38 214 GLY A N 1
ATOM 1609 C CA . GLY A 1 214 ? -39.841 12.114 10.426 1.00 66.38 214 GLY A CA 1
ATOM 1610 C C . GLY A 1 214 ? -40.538 12.907 11.540 1.00 66.38 214 GLY A C 1
ATOM 1611 O O . GLY A 1 214 ? -40.320 14.112 11.625 1.00 66.38 214 GLY A O 1
ATOM 1612 N N . VAL A 1 215 ? -41.276 12.251 12.441 1.00 59.84 215 VAL A N 1
ATOM 1613 C CA . VAL A 1 215 ? -42.001 12.889 13.553 1.00 59.84 215 VAL A CA 1
ATOM 1614 C C . VAL A 1 215 ? -41.193 12.798 14.851 1.00 59.84 215 VAL A C 1
ATOM 1616 O O . VAL A 1 215 ? -40.538 11.786 15.110 1.00 59.84 215 VAL A O 1
ATOM 1619 N N . THR A 1 216 ? -41.220 13.863 15.659 1.00 70.56 216 THR A N 1
ATOM 1620 C CA . THR A 1 216 ? -40.576 13.916 16.983 1.00 70.56 216 THR A CA 1
ATOM 1621 C C . THR A 1 216 ? -41.628 13.794 18.075 1.00 70.56 216 THR A C 1
ATOM 1623 O O . THR A 1 216 ? -42.536 14.615 18.143 1.00 70.56 216 THR A O 1
ATOM 1626 N N . TYR A 1 217 ? -41.460 12.811 18.950 1.00 70.44 217 TYR A N 1
ATOM 1627 C CA . TYR A 1 217 ? -42.321 12.566 20.100 1.00 70.44 217 TYR A CA 1
ATOM 1628 C C . TYR A 1 217 ? -41.576 12.861 21.403 1.00 70.44 217 TYR A C 1
ATOM 1630 O O . TYR A 1 217 ? -40.358 12.686 21.471 1.00 70.44 217 TYR A O 1
ATOM 1638 N N . GLY A 1 218 ? -42.295 13.281 22.440 1.00 72.00 218 GLY A N 1
ATOM 1639 C CA . GLY A 1 218 ? -41.813 13.337 23.817 1.00 72.00 218 GLY A CA 1
ATOM 1640 C C . GLY A 1 218 ? -42.028 12.009 24.548 1.00 72.00 218 GLY A C 1
ATOM 1641 O O . GLY A 1 218 ? -42.991 11.289 24.284 1.00 72.00 218 GLY A O 1
ATOM 1642 N N . VAL A 1 219 ? -41.147 11.684 25.494 1.00 74.62 219 VAL A N 1
ATOM 1643 C CA . VAL A 1 219 ? -41.365 10.577 26.441 1.00 74.62 219 VAL A CA 1
ATOM 1644 C C . VAL A 1 219 ? -41.956 11.146 27.726 1.00 74.62 219 VAL A C 1
ATOM 1646 O O . VAL A 1 219 ? -41.317 11.968 28.382 1.00 74.62 219 VAL A O 1
ATOM 1649 N N . GLU A 1 220 ? -43.166 10.719 28.084 1.00 81.62 220 GLU A N 1
ATOM 1650 C CA . GLU A 1 220 ? -43.835 11.193 29.297 1.00 81.62 220 GLU A CA 1
ATOM 1651 C C . GLU A 1 220 ? -43.248 10.527 30.548 1.00 81.62 220 GLU A C 1
ATOM 1653 O O . GLU A 1 220 ? -43.098 9.300 30.615 1.00 81.62 220 GLU A O 1
ATOM 1658 N N . LEU A 1 221 ? -42.931 11.347 31.553 1.00 82.88 221 LEU A N 1
ATOM 1659 C CA . LEU A 1 221 ? -42.413 10.902 32.841 1.00 82.88 221 LEU A CA 1
ATOM 1660 C C . LEU A 1 221 ? -43.445 11.134 33.942 1.00 82.88 221 LEU A C 1
ATOM 1662 O O . LEU A 1 221 ? -44.002 12.221 34.061 1.00 82.88 221 LEU A O 1
ATOM 1666 N N . VAL A 1 222 ? -43.640 10.122 34.779 1.00 87.25 222 VAL A N 1
ATOM 1667 C CA . VAL A 1 222 ? -44.516 10.144 35.956 1.00 87.25 222 VAL A CA 1
ATOM 1668 C C . VAL A 1 222 ? -43.716 9.859 37.224 1.00 87.25 222 VAL A C 1
ATOM 1670 O O . VAL A 1 222 ? -42.570 9.395 37.170 1.00 87.25 222 VAL A O 1
ATOM 1673 N N . GLU A 1 223 ? -44.298 10.132 38.390 1.00 92.00 223 GLU A N 1
ATOM 1674 C CA . GLU A 1 223 ? -43.694 9.707 39.654 1.00 92.00 223 GLU A CA 1
ATOM 1675 C C . GLU A 1 223 ? -43.544 8.185 39.706 1.00 92.00 223 GLU A C 1
ATOM 1677 O O . GLU A 1 223 ? -44.311 7.434 39.108 1.00 92.00 223 GLU A O 1
ATOM 1682 N N . THR A 1 224 ? -42.563 7.699 40.465 1.00 90.56 224 THR A N 1
ATOM 1683 C CA . THR A 1 224 ? -42.348 6.246 40.601 1.00 90.56 224 THR A CA 1
ATOM 1684 C C . THR A 1 224 ? -43.480 5.520 41.333 1.00 90.56 224 THR A C 1
ATOM 1686 O O . THR A 1 224 ? -43.562 4.296 41.237 1.00 90.56 224 THR A O 1
ATOM 1689 N N . SER A 1 225 ? -44.342 6.266 42.026 1.00 93.31 225 SER A N 1
ATOM 1690 C CA . SER A 1 225 ? -45.559 5.803 42.695 1.00 93.31 225 SER A CA 1
ATOM 1691 C C . SER A 1 225 ? -46.825 5.908 41.836 1.00 93.31 225 SER A C 1
ATOM 1693 O O . SER A 1 225 ? -47.884 5.478 42.290 1.00 93.31 225 SER A O 1
ATOM 1695 N N . ASP A 1 226 ? -46.752 6.477 40.628 1.00 92.00 226 ASP A N 1
ATOM 1696 C CA . ASP A 1 226 ? -47.912 6.618 39.743 1.00 92.00 226 ASP A CA 1
ATOM 1697 C C . ASP A 1 226 ? -48.470 5.231 39.349 1.00 92.00 226 ASP A C 1
ATOM 1699 O O . ASP A 1 226 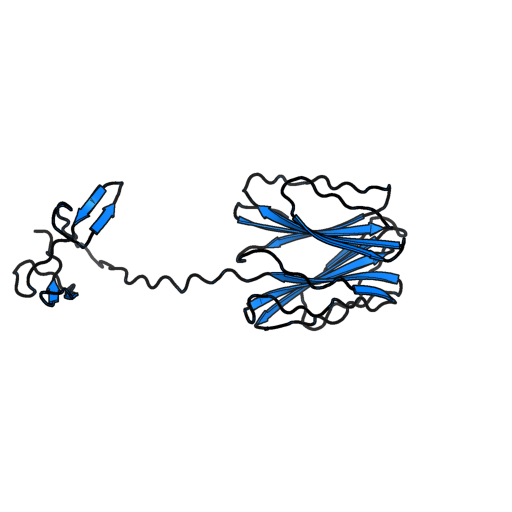? -47.681 4.328 39.043 1.00 92.00 226 ASP A O 1
ATOM 1703 N N . PRO A 1 227 ? -49.802 5.022 39.314 1.00 90.56 227 PRO A N 1
ATOM 1704 C CA . PRO A 1 227 ? -50.400 3.748 38.891 1.00 90.56 227 PRO A CA 1
ATOM 1705 C C . PRO A 1 227 ? -49.923 3.269 37.509 1.00 90.56 227 PRO A C 1
ATOM 1707 O O . PRO A 1 227 ? -49.803 2.066 37.255 1.00 90.56 227 PRO A O 1
ATOM 1710 N N . ASN A 1 228 ? -49.581 4.212 36.631 1.00 86.69 228 ASN A N 1
ATOM 1711 C CA . ASN A 1 228 ? -49.082 3.980 35.283 1.00 86.69 228 ASN A CA 1
ATOM 1712 C C . ASN A 1 228 ? -47.551 4.050 35.198 1.00 86.69 228 ASN A C 1
ATOM 1714 O O . ASN A 1 228 ? -47.001 4.072 34.100 1.00 86.69 228 ASN A O 1
ATOM 1718 N N . ALA A 1 229 ? -46.824 4.045 36.316 1.00 86.75 229 ALA A N 1
ATOM 1719 C CA . ALA A 1 229 ? -45.369 3.991 36.303 1.00 86.75 229 ALA A CA 1
ATOM 1720 C C . ALA A 1 229 ? -44.869 2.660 35.713 1.00 86.75 229 ALA A C 1
ATOM 1722 O O . ALA A 1 229 ? -45.219 1.564 36.170 1.00 86.75 229 ALA A O 1
ATOM 1723 N N . SER A 1 230 ? -44.004 2.731 34.696 1.00 84.31 230 SER A N 1
ATOM 1724 C CA . SER A 1 230 ? -43.240 1.570 34.218 1.00 84.31 230 SER A CA 1
ATOM 1725 C C . SER A 1 230 ? -42.175 1.144 35.240 1.00 84.31 230 SER A C 1
ATOM 1727 O O . SER A 1 230 ? -42.032 1.744 36.305 1.00 84.31 230 SER A O 1
ATOM 1729 N N . LYS A 1 231 ? -41.390 0.101 34.936 1.00 82.56 231 LYS A N 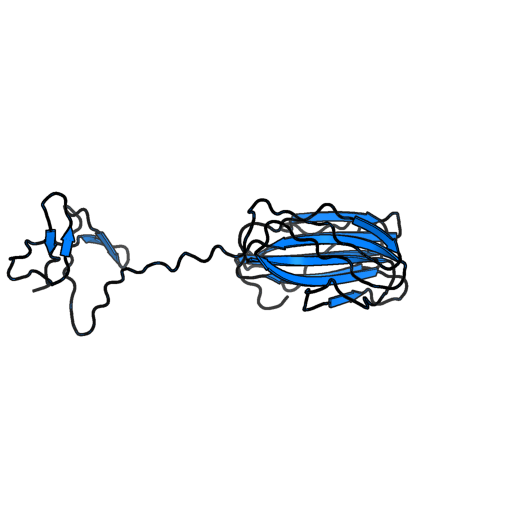1
ATOM 1730 C CA . LYS A 1 231 ? -40.204 -0.281 35.732 1.00 82.56 231 LYS A CA 1
ATOM 1731 C C . LYS A 1 231 ? -38.935 0.486 35.338 1.00 82.56 231 LYS A C 1
ATOM 1733 O O . LYS A 1 231 ? -37.930 0.394 36.032 1.00 82.56 231 LYS A O 1
ATOM 1738 N N . ILE A 1 232 ? -38.980 1.256 34.255 1.00 79.25 232 ILE A N 1
ATOM 1739 C CA . ILE A 1 232 ? -37.835 2.018 33.752 1.00 79.25 232 ILE A CA 1
ATOM 1740 C C . ILE A 1 232 ? -37.737 3.315 34.555 1.00 79.25 232 ILE A C 1
ATOM 1742 O O . ILE A 1 232 ? -38.755 3.954 34.826 1.00 79.25 232 ILE A O 1
ATOM 1746 N N . ARG A 1 233 ? -36.530 3.673 35.001 1.00 80.75 233 ARG A N 1
ATOM 1747 C CA . ARG A 1 233 ? -36.268 4.813 35.891 1.00 80.75 233 ARG A CA 1
ATOM 1748 C C . ARG A 1 233 ? -35.356 5.816 35.197 1.00 80.75 233 ARG A C 1
ATOM 1750 O O . ARG A 1 233 ? -34.345 5.422 34.627 1.00 80.75 233 ARG A O 1
ATOM 1757 N N . ILE A 1 234 ? -35.697 7.097 35.278 1.00 78.31 234 ILE A N 1
ATOM 1758 C CA . ILE A 1 234 ? -34.909 8.197 34.716 1.00 78.31 234 ILE A CA 1
ATOM 1759 C C . ILE A 1 234 ? -34.571 9.169 35.839 1.00 78.31 234 ILE A C 1
ATOM 1761 O O . ILE A 1 234 ? -35.460 9.667 36.529 1.00 78.31 234 ILE A O 1
ATOM 1765 N N . LYS A 1 235 ? -33.279 9.440 36.038 1.00 73.25 235 LYS A N 1
ATOM 1766 C CA . LYS A 1 235 ? -32.828 10.473 36.972 1.00 73.25 235 LYS A CA 1
ATOM 1767 C C . LYS A 1 235 ? -33.023 11.842 36.324 1.00 73.25 235 LYS A C 1
ATOM 1769 O O . LYS A 1 235 ? -32.486 12.101 35.254 1.00 73.25 235 LYS A O 1
ATOM 1774 N N . THR A 1 236 ? -33.777 12.711 36.983 1.00 75.75 236 THR A N 1
ATOM 1775 C CA . THR A 1 236 ? -34.023 14.098 36.565 1.00 75.75 236 THR A CA 1
ATOM 1776 C C . THR A 1 236 ? -33.544 15.063 37.658 1.00 75.75 236 THR A C 1
ATOM 1778 O O . THR A 1 236 ? -33.310 14.621 38.789 1.00 75.75 236 THR A O 1
ATOM 1781 N N . PRO A 1 237 ? -33.438 16.377 37.383 1.00 65.25 237 PRO A N 1
ATOM 1782 C CA . PRO A 1 237 ? -33.190 17.377 38.427 1.00 65.25 237 PRO A CA 1
ATOM 1783 C C . PRO A 1 237 ? -34.234 17.360 39.558 1.00 65.25 237 PRO A C 1
ATOM 1785 O O . PRO A 1 237 ? -33.913 17.701 40.690 1.00 65.25 237 PRO A O 1
ATOM 1788 N N . ALA A 1 238 ? -35.460 16.904 39.276 1.00 77.12 238 ALA A N 1
ATOM 1789 C CA . ALA A 1 238 ? -36.555 16.762 40.239 1.00 77.12 238 ALA A CA 1
ATOM 1790 C C . ALA A 1 238 ? -36.627 15.361 40.891 1.00 77.12 238 ALA A C 1
ATOM 1792 O O . ALA A 1 238 ? -37.669 14.975 41.423 1.00 77.12 238 ALA A O 1
ATOM 1793 N N . GLY A 1 239 ? -35.551 14.570 40.815 1.00 76.81 239 GLY A N 1
ATOM 1794 C CA . GLY A 1 239 ? -35.476 13.214 41.363 1.00 76.81 239 GLY A CA 1
ATOM 1795 C C . GLY A 1 239 ? -35.682 12.108 40.324 1.00 76.81 239 GLY A C 1
ATOM 1796 O O . GLY A 1 239 ? -35.664 12.343 39.113 1.00 76.81 239 GLY A O 1
ATOM 1797 N N . ILE A 1 240 ? -35.828 10.867 40.794 1.00 79.88 240 ILE A N 1
ATOM 1798 C CA . ILE A 1 240 ? -36.033 9.701 39.924 1.00 79.88 240 ILE A CA 1
ATOM 1799 C C . ILE A 1 240 ? -37.507 9.632 39.507 1.00 79.88 240 ILE A C 1
ATOM 1801 O O . ILE A 1 240 ? -38.383 9.532 40.361 1.00 79.88 240 ILE A O 1
ATOM 1805 N N . LYS A 1 241 ? -37.766 9.632 38.197 1.00 85.69 241 LYS A N 1
ATOM 1806 C CA . LYS A 1 241 ? -39.091 9.450 37.584 1.00 85.69 241 LYS A CA 1
ATOM 1807 C C . LYS A 1 241 ? -39.189 8.097 36.878 1.00 85.69 241 LYS A C 1
ATOM 1809 O O . LYS A 1 241 ? -38.171 7.442 36.642 1.00 85.69 241 LYS A O 1
ATOM 1814 N N . ALA A 1 242 ? -40.400 7.674 36.533 1.00 84.69 242 ALA A N 1
ATOM 1815 C CA . ALA A 1 242 ? -40.658 6.509 35.692 1.00 84.69 242 ALA A CA 1
ATOM 1816 C C . ALA A 1 242 ? -41.213 6.934 34.328 1.00 84.69 242 ALA A C 1
ATOM 1818 O O . ALA A 1 242 ? -41.936 7.919 34.244 1.00 84.69 242 ALA A O 1
ATOM 1819 N N . ILE A 1 243 ? -40.920 6.180 33.265 1.00 85.38 243 ILE A N 1
ATOM 1820 C CA . ILE A 1 243 ? -41.634 6.359 31.987 1.00 85.38 243 ILE A CA 1
ATOM 1821 C C . ILE A 1 243 ? -43.088 5.923 32.192 1.00 85.38 243 ILE A C 1
ATOM 1823 O O . ILE A 1 243 ? -43.315 4.864 32.794 1.00 85.38 243 ILE A O 1
ATOM 1827 N N . ARG A 1 244 ? -44.053 6.710 31.708 1.00 83.00 244 ARG A N 1
ATOM 1828 C CA . ARG A 1 244 ? -45.478 6.363 31.777 1.00 83.00 244 ARG A CA 1
ATOM 1829 C C . ARG A 1 244 ? -45.791 5.165 30.873 1.00 83.00 244 ARG A C 1
ATOM 1831 O O . ARG A 1 244 ? -45.304 5.074 29.749 1.00 83.00 244 ARG A O 1
ATOM 1838 N N . LYS A 1 245 ? -46.591 4.223 31.367 1.00 79.31 245 LYS A N 1
ATOM 1839 C CA . LYS A 1 245 ? -47.171 3.137 30.567 1.00 79.31 245 LYS A CA 1
ATOM 1840 C C . LYS A 1 245 ? -48.239 3.696 29.632 1.00 79.31 245 LYS A C 1
ATOM 1842 O O . LYS A 1 245 ? -48.960 4.616 30.011 1.00 79.31 245 LYS A O 1
ATOM 1847 N N . TYR A 1 246 ? -48.361 3.099 28.451 1.00 70.06 246 TYR A N 1
ATOM 1848 C CA . TYR A 1 246 ? -49.539 3.302 27.613 1.00 70.06 246 TYR A CA 1
ATOM 1849 C C . TYR A 1 246 ? -50.721 2.587 28.269 1.00 70.06 246 TYR A C 1
ATOM 1851 O O . TYR A 1 246 ? -50.572 1.442 28.706 1.00 70.06 246 TYR A O 1
ATOM 1859 N N . THR A 1 247 ? -51.838 3.292 28.415 1.00 60.69 247 THR A N 1
ATOM 1860 C CA . THR A 1 247 ? -53.094 2.781 28.983 1.00 60.69 247 THR A C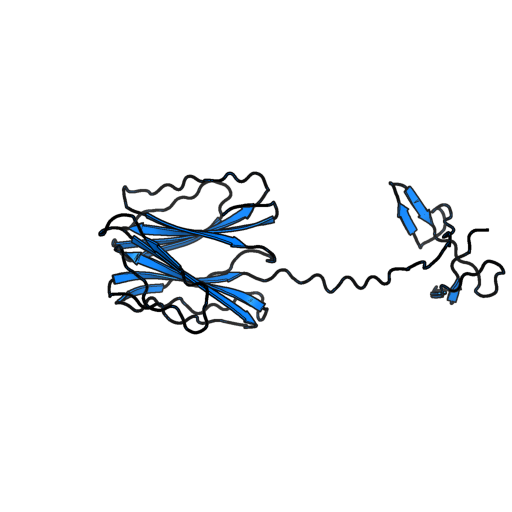A 1
ATOM 1861 C C . THR A 1 247 ? -54.179 2.826 27.939 1.00 60.69 247 THR A C 1
ATOM 1863 O O . THR A 1 247 ? -54.282 3.905 27.310 1.00 60.69 247 THR A O 1
#

Secondary structure (DSSP, 8-state):
--S--TTPEEEEEEEEESSPPEEPPTT-EEEEEEEETTTEEEEEEEEE--S---S----EESS---EEEEEEEE-SB-S--EE---EEEEEEEE-PPPB--TT-SEEEEEEEEEEEESS--EEE--TT-EEEEEEE-SSSSSEEEEEEEEEEEES-B----EEEEEEEEEEEEEEEPBP--------------SS-PBP-EETTS-S-EEEETTEEEEPPEEETTSTTEEEEEEEETTEEEEEEBP-

Sequence (247 aa):
PANIASGDLLLVFFSSDGASTITFPEGWTQLFQTENGTYVTFGAWYRIADGEEGATITVTTSTSEMTAHTSYRIIGYSGTPEIGTATTGINGFSDPPSLTPTWGALDTLWLAIEGHDYHQDVLDYPVNYTDGRCDYASSNGGCGVATARRELNAISEDPSSFYMSADQWVANTVAIKPEEGVPPAYYHGLKVQGVGELALCDAGVNPLRIRKGGVTYGVELVETSDPNASKIRIKTPAGIKAIRKYT

Foldseek 3Di:
DPPDAQQKKKKKKKKWQFDWDKAWDPQKDWQDWDDDHGGMIITMIMHRDRGPDDPDTDMDIPDDTFMWMDMDIDDQFDDDKHKDDKDKDQFFWRWADKDQDPVFFDQKKKKKKKKFFFPWDFPDFFPQWDPWDKTWTPDGRTMIMIMTIDGDGGSMDGRGTTGIGGGIMMIMMMITHGNPPPPPPPPPPDDDDDDFDADWAQPPPAPAWDDDPNDITHFDWAACPDPQFDPDWDQDPVGITGGGGDD